Protein AF-A0AAV9ZE17-F1 (afdb_monomer)

Secondary structure (DSSP, 8-state):
-------------------------------------PPP------PPPP-------PPPPHHHHHHHHHHHHHHHHS-HHHHHHHHHHHHHHHHHHHHHHHTT-S-TTS-TTTTTS-SSSHHHHHHHHHHIIIIIS---HHHHHHHHHHHHHHHHHHS---SS-EEEETTTTEEEE-GGG-HHHHHHHHHHHHHHHHHS--SSPPPPPHHHHHHHHHHHTSHHHHHH-----SS-GGG-HHHHHHHHHHHHHHHHTS---TTS-SSEEEPTTS-EEEEEEPPHHHHHHHHHHHHHHTTTTTTTS-PPPPTT------

Foldseek 3Di:
DDDDDDDDDDDDDDDDDDDDDDDDDDDDDDDDDDDDDDDDDDDDDDDDDDDDDDDPDDDDDPVRVVVVVVVCCVPPVDDPVLVVLLVVLVVVLLVVLLVCVVVVVDDVPADSCLLVDQDDCVLVSLQVSLCCVCPVVVDALVSNVSNLVSSQVCCCPPVVADDLAWDQDVVVRGIHHRSSNYPVNVVSSVVSVVVCVVPVPPPDDDQDFVVNVVVVLVVCVDPVNVVVDPPCDPPCVVVPPNVVLVVLQVVVCVVVVHHGDRQWGSAADADPVRDGDTNHGHDPVNVVVVVVVCCVVVVVCPPVPPPDDDPDPPPPDD

Radius of gyration: 32.92 Å; Cα contacts (8 Å, |Δi|>4): 217; chains: 1; bounding box: 70×118×73 Å

Sequence (318 aa):
MGPTRTLRSQTKASSTLATKSAKSGATKSATKASVKKTGPKKTRQSKAAPAESAAAAAQPSSTSLLKHSQQTTDEWYKAARTKNGYANYVKSGKKWLEEWTSEGRLDDEISADAFDVIGEHPPLALRALTAYKCEHLERSFASAEGIRSAFKDYFERVCGCQGDFWKYVSHTQKWEGNPVFQSGFKTYYESLKNRHNRTGTATQALPMLPADLKVIMAYLDSDEVQKYMVQFDKVHQEIDCYTHVKAWKVHMEGLLRRSLTGNDFVFPALASTGQVKFGEPTSRSAFETLLNDVVEKSHALHGRNGLAALPGIDDEYN

Structure (mmCIF, N/CA/C/O backbone):
data_AF-A0AAV9ZE17-F1
#
_entry.id   AF-A0AAV9ZE17-F1
#
loop_
_atom_site.group_PDB
_atom_site.id
_atom_site.type_symbol
_atom_site.label_atom_id
_atom_site.label_alt_id
_atom_site.label_comp_id
_atom_site.label_asym_id
_atom_site.label_entity_id
_atom_site.label_seq_id
_atom_site.pdbx_PDB_ins_code
_atom_site.Cartn_x
_atom_site.Cartn_y
_atom_site.Cartn_z
_atom_site.occupancy
_atom_site.B_iso_or_equiv
_atom_site.auth_seq_id
_atom_site.auth_comp_id
_atom_site.auth_asym_id
_atom_site.auth_atom_id
_atom_site.pdbx_PDB_model_num
ATOM 1 N N . MET A 1 1 ? 14.408 70.402 -8.395 1.00 49.78 1 MET A N 1
ATOM 2 C CA . MET A 1 1 ? 13.923 69.597 -7.252 1.00 49.78 1 MET A CA 1
ATOM 3 C C . MET A 1 1 ? 13.405 68.273 -7.793 1.00 49.78 1 MET A C 1
ATOM 5 O O . MET A 1 1 ? 12.543 68.304 -8.657 1.00 49.78 1 MET A O 1
ATOM 9 N N . GLY A 1 2 ? 13.978 67.150 -7.348 1.00 43.38 2 GLY A N 1
ATOM 10 C CA . GLY A 1 2 ? 13.672 65.785 -7.812 1.00 43.38 2 GLY A CA 1
ATOM 11 C C . GLY A 1 2 ? 14.963 64.958 -7.960 1.00 43.38 2 GLY A C 1
ATOM 12 O O . GLY A 1 2 ? 15.804 65.365 -8.757 1.00 43.38 2 GLY A O 1
ATOM 13 N N . PRO A 1 3 ? 15.195 63.892 -7.164 1.00 56.62 3 PRO A N 1
ATOM 14 C CA . PRO A 1 3 ? 16.548 63.402 -6.898 1.00 56.62 3 PRO A CA 1
ATOM 15 C C . PRO A 1 3 ? 17.036 62.302 -7.852 1.00 56.62 3 PRO A C 1
ATOM 17 O O . PRO A 1 3 ? 16.322 61.358 -8.187 1.00 56.62 3 PRO A O 1
ATOM 20 N N . THR A 1 4 ? 18.317 62.407 -8.202 1.00 47.78 4 THR A N 1
ATOM 21 C CA . THR A 1 4 ? 19.134 61.426 -8.923 1.00 47.78 4 THR A CA 1
ATOM 22 C C . THR A 1 4 ? 19.419 60.213 -8.030 1.00 47.78 4 THR A C 1
ATOM 24 O O . THR A 1 4 ? 19.970 60.350 -6.937 1.00 47.78 4 THR A O 1
ATOM 27 N N . ARG A 1 5 ? 19.045 59.011 -8.482 1.00 47.97 5 ARG A N 1
ATOM 28 C CA . ARG A 1 5 ? 19.243 57.749 -7.754 1.00 47.97 5 ARG A CA 1
ATOM 29 C C . ARG A 1 5 ? 20.565 57.100 -8.178 1.00 47.97 5 ARG A C 1
ATOM 31 O O . ARG A 1 5 ? 20.660 56.510 -9.248 1.00 47.97 5 ARG A O 1
ATOM 38 N N . THR A 1 6 ? 21.577 57.215 -7.325 1.00 49.56 6 THR A N 1
ATOM 39 C CA . THR A 1 6 ? 22.901 56.597 -7.484 1.00 49.56 6 THR A CA 1
ATOM 40 C C . THR A 1 6 ? 22.842 55.097 -7.172 1.00 49.56 6 THR A C 1
ATOM 42 O O . THR A 1 6 ? 22.487 54.700 -6.063 1.00 49.56 6 THR A O 1
ATOM 45 N N . LEU A 1 7 ? 23.214 54.259 -8.142 1.00 41.44 7 LEU A N 1
ATOM 46 C CA . LEU A 1 7 ? 23.446 52.822 -7.969 1.00 41.44 7 LEU A CA 1
ATOM 47 C C . LEU A 1 7 ? 24.811 52.601 -7.302 1.00 41.44 7 LEU A C 1
ATOM 49 O O . LEU A 1 7 ? 25.845 52.956 -7.861 1.00 41.44 7 LEU A O 1
ATOM 53 N N . ARG A 1 8 ? 24.813 52.005 -6.104 1.00 43.59 8 ARG A N 1
ATOM 54 C CA . ARG A 1 8 ? 26.023 51.580 -5.390 1.00 43.59 8 ARG A CA 1
ATOM 55 C C . ARG A 1 8 ? 26.053 50.055 -5.339 1.00 43.59 8 ARG A C 1
ATOM 57 O O . ARG A 1 8 ? 25.327 49.437 -4.567 1.00 43.59 8 ARG A O 1
ATOM 64 N N . SER A 1 9 ? 26.892 49.462 -6.177 1.00 42.88 9 SER A N 1
ATOM 65 C CA . SER A 1 9 ? 27.246 48.045 -6.153 1.00 42.88 9 SER A CA 1
ATOM 66 C C . SER A 1 9 ? 28.243 47.774 -5.025 1.00 42.88 9 SER A C 1
ATOM 68 O O . SER A 1 9 ? 29.370 48.267 -5.066 1.00 42.88 9 SER A O 1
ATOM 70 N N . GLN A 1 10 ? 27.852 46.974 -4.036 1.00 38.66 10 GLN A N 1
ATOM 71 C CA . GLN A 1 10 ? 28.784 46.271 -3.155 1.00 38.66 10 GLN A CA 1
ATOM 72 C C . GLN A 1 10 ? 28.196 44.909 -2.788 1.00 38.66 10 GLN A C 1
ATOM 74 O O . GLN A 1 10 ? 27.274 44.825 -1.982 1.00 38.66 10 GLN A O 1
ATOM 79 N N . THR A 1 11 ? 28.772 43.839 -3.325 1.00 42.41 11 THR A N 1
ATOM 80 C CA . THR A 1 11 ? 28.682 42.505 -2.729 1.00 42.41 11 THR A CA 1
ATOM 81 C C . THR A 1 11 ? 30.095 42.001 -2.489 1.00 42.41 11 THR A C 1
ATOM 83 O O . THR A 1 11 ? 30.862 41.717 -3.404 1.00 42.41 11 THR A O 1
ATOM 86 N N . LYS A 1 12 ? 30.440 41.971 -1.201 1.00 43.31 12 LYS A N 1
ATOM 87 C CA . LYS A 1 12 ? 31.630 41.340 -0.641 1.00 43.31 12 LYS A CA 1
ATOM 88 C C . LYS A 1 12 ? 31.537 39.830 -0.855 1.00 43.31 12 LYS A C 1
ATOM 90 O O . LYS A 1 12 ? 30.569 39.215 -0.420 1.00 43.31 12 LYS A O 1
ATOM 95 N N . ALA A 1 13 ? 32.569 39.246 -1.449 1.00 44.19 13 ALA A N 1
ATOM 96 C CA . ALA A 1 13 ? 32.870 37.831 -1.308 1.00 44.19 13 ALA A CA 1
ATOM 97 C C . ALA A 1 13 ? 33.772 37.658 -0.080 1.00 44.19 13 ALA A C 1
ATOM 99 O O . ALA A 1 13 ? 34.822 38.290 -0.001 1.00 44.19 13 ALA A O 1
ATOM 100 N N . SER A 1 14 ? 33.348 36.832 0.874 1.00 40.75 14 SER A N 1
ATOM 101 C CA . SER A 1 14 ? 34.229 36.250 1.884 1.00 40.75 14 SER A CA 1
ATOM 102 C C . SER A 1 14 ? 33.598 35.009 2.504 1.00 40.75 14 SER A C 1
ATOM 104 O O . SER A 1 14 ? 32.421 35.011 2.850 1.00 40.75 14 SER A O 1
ATOM 106 N N . SER A 1 15 ? 34.476 34.036 2.745 1.00 37.81 15 SER A N 1
ATOM 107 C CA . SER A 1 15 ? 34.413 32.993 3.772 1.00 37.81 15 SER A CA 1
ATOM 108 C C . SER A 1 15 ? 33.832 31.617 3.411 1.00 37.81 15 SER A C 1
ATOM 110 O O . SER A 1 15 ? 32.649 31.346 3.573 1.00 37.81 15 SER A O 1
ATOM 112 N N . THR A 1 16 ? 34.761 30.729 3.035 1.00 39.88 16 THR A N 1
ATOM 113 C CA . THR A 1 16 ? 35.062 29.425 3.672 1.00 39.88 16 THR A CA 1
ATOM 114 C C . THR A 1 16 ? 33.956 28.666 4.409 1.00 39.88 16 THR A C 1
ATOM 116 O O . THR A 1 16 ? 33.490 29.113 5.452 1.00 39.88 16 THR A O 1
ATOM 119 N N . LEU A 1 17 ? 33.745 27.410 3.994 1.00 35.22 17 LEU A N 1
ATOM 120 C CA . LEU A 1 17 ? 33.596 26.260 4.898 1.00 35.22 17 LEU A CA 1
ATOM 121 C C . LEU A 1 17 ? 33.917 24.955 4.150 1.00 35.22 17 LEU A C 1
ATOM 123 O O . LEU A 1 17 ? 33.132 24.453 3.352 1.00 35.22 17 LEU A O 1
ATOM 127 N N . ALA A 1 18 ? 35.111 24.425 4.415 1.00 42.84 18 ALA A N 1
ATOM 128 C CA . ALA A 1 18 ? 35.502 23.066 4.071 1.00 42.84 18 ALA A CA 1
ATOM 129 C C . ALA A 1 18 ? 34.947 22.116 5.141 1.00 42.84 18 ALA A C 1
ATOM 131 O O . ALA A 1 18 ? 35.349 22.183 6.305 1.00 42.84 18 ALA A O 1
ATOM 132 N N . THR A 1 19 ? 34.032 21.228 4.763 1.00 38.78 19 THR A N 1
ATOM 133 C CA . THR A 1 19 ? 33.537 20.154 5.627 1.00 38.78 19 THR A CA 1
ATOM 134 C C . THR A 1 19 ? 34.294 18.860 5.342 1.00 38.78 19 THR A C 1
ATOM 136 O O . THR A 1 19 ? 34.298 18.318 4.239 1.00 38.78 19 THR A O 1
ATOM 139 N N . LYS A 1 20 ? 34.978 18.382 6.386 1.00 38.06 20 LYS A N 1
ATOM 140 C CA . LYS A 1 20 ? 35.655 17.087 6.465 1.00 38.06 20 LYS A CA 1
ATOM 141 C C . LYS A 1 20 ? 34.638 15.959 6.272 1.00 38.06 20 LYS A C 1
ATOM 143 O O . LYS A 1 20 ? 33.702 15.833 7.056 1.00 38.06 20 LYS A O 1
ATOM 148 N N . SER A 1 21 ? 34.860 15.115 5.269 1.00 36.47 21 SER A N 1
ATOM 149 C CA . SER A 1 21 ? 34.134 13.857 5.094 1.00 36.47 21 SER A CA 1
ATOM 150 C C . SER A 1 21 ? 34.746 12.800 6.019 1.00 36.47 21 SER A C 1
ATOM 152 O O . SER A 1 21 ? 35.879 12.359 5.820 1.00 36.47 21 SER A O 1
ATOM 154 N N . ALA A 1 22 ? 34.024 12.454 7.087 1.00 39.44 22 ALA A N 1
ATOM 155 C CA . ALA A 1 22 ? 34.383 11.382 8.003 1.00 39.44 22 ALA A CA 1
ATOM 156 C C . ALA A 1 22 ? 33.859 10.045 7.461 1.00 39.44 22 ALA A C 1
ATOM 158 O O . ALA A 1 22 ? 32.666 9.851 7.244 1.00 39.44 22 ALA A O 1
ATOM 159 N N . LYS A 1 23 ? 34.800 9.130 7.249 1.00 44.28 23 LYS A N 1
ATOM 160 C CA . LYS A 1 23 ? 34.621 7.755 6.791 1.00 44.28 23 LYS A CA 1
ATOM 161 C C . LYS A 1 23 ? 34.196 6.894 7.992 1.00 44.28 23 LYS A C 1
ATOM 163 O O . LYS A 1 23 ? 35.035 6.570 8.826 1.00 44.28 23 LYS A O 1
ATOM 168 N N . SER A 1 24 ? 32.921 6.521 8.095 1.00 40.16 24 SER A N 1
ATOM 169 C CA . SER A 1 24 ? 32.468 5.361 8.883 1.00 40.16 24 SER A CA 1
ATOM 170 C C . SER A 1 24 ? 32.110 4.264 7.871 1.00 40.16 24 SER A C 1
ATOM 172 O O . SER A 1 24 ? 31.524 4.532 6.831 1.00 40.16 24 SER A O 1
ATOM 174 N N . GLY A 1 25 ? 32.580 3.026 7.965 1.00 34.25 25 GLY A N 1
ATOM 175 C CA . GLY A 1 25 ? 32.658 2.177 9.145 1.00 34.25 25 GLY A CA 1
ATOM 176 C C . GLY A 1 25 ? 31.693 1.015 8.906 1.00 34.25 25 GLY A C 1
ATOM 177 O O . GLY A 1 25 ? 30.681 0.904 9.583 1.00 34.25 25 GLY A O 1
ATOM 178 N N . ALA A 1 26 ? 31.955 0.216 7.866 1.00 34.56 26 ALA A N 1
ATOM 179 C CA . ALA A 1 26 ? 31.110 -0.903 7.464 1.00 34.56 26 ALA A CA 1
ATOM 180 C C . ALA A 1 26 ? 31.269 -2.071 8.450 1.00 34.56 26 ALA A C 1
ATOM 182 O O . ALA A 1 26 ? 32.248 -2.817 8.402 1.00 34.56 26 ALA A O 1
ATOM 183 N N . THR A 1 27 ? 30.298 -2.238 9.343 1.00 36.78 27 THR A N 1
ATOM 184 C CA . THR A 1 27 ? 30.142 -3.437 10.168 1.00 36.78 27 THR A CA 1
ATOM 185 C C . THR A 1 27 ? 29.451 -4.533 9.357 1.00 36.78 27 THR A C 1
ATOM 187 O O . THR A 1 27 ? 28.292 -4.431 8.958 1.00 36.78 27 THR A O 1
ATOM 190 N N . LYS A 1 28 ? 30.201 -5.606 9.089 1.00 41.53 28 LYS A N 1
ATOM 191 C CA . LYS A 1 28 ? 29.706 -6.858 8.509 1.00 41.53 28 LYS A CA 1
ATOM 192 C C . LYS A 1 28 ? 28.841 -7.585 9.543 1.00 41.53 28 LYS A C 1
ATOM 194 O O . LYS A 1 28 ? 29.365 -8.126 10.512 1.00 41.53 28 LYS A O 1
ATOM 199 N N . SER A 1 29 ? 27.535 -7.641 9.307 1.00 38.94 29 SER A N 1
ATOM 200 C CA . SER A 1 29 ? 26.599 -8.450 10.094 1.00 38.94 29 SER A CA 1
ATOM 201 C C . SER A 1 29 ? 26.385 -9.797 9.411 1.00 38.94 29 SER A C 1
ATOM 203 O O . SER A 1 29 ? 25.693 -9.902 8.400 1.00 38.94 29 SER A O 1
ATOM 205 N N . ALA A 1 30 ? 27.015 -10.828 9.970 1.00 40.16 30 ALA A N 1
ATOM 206 C CA . ALA A 1 30 ? 26.890 -12.218 9.561 1.00 40.16 30 ALA A CA 1
ATOM 207 C C . ALA A 1 30 ? 25.442 -12.719 9.699 1.00 40.16 30 ALA A C 1
ATOM 209 O O . ALA A 1 30 ? 24.887 -12.776 10.797 1.00 40.16 30 ALA A O 1
ATOM 210 N N . THR A 1 31 ? 24.836 -13.130 8.588 1.00 34.94 31 THR A N 1
ATOM 211 C CA . THR A 1 31 ? 23.540 -13.813 8.577 1.00 34.94 31 THR A CA 1
ATOM 212 C C . THR A 1 31 ? 23.780 -15.311 8.764 1.00 34.94 31 THR A C 1
ATOM 214 O O . THR A 1 31 ? 24.192 -16.016 7.846 1.00 34.94 31 THR A O 1
ATOM 217 N N . LYS A 1 32 ? 23.552 -15.812 9.985 1.00 38.69 32 LYS A N 1
ATOM 218 C CA . LYS A 1 32 ? 23.498 -17.253 10.265 1.00 38.69 32 LYS A CA 1
ATOM 219 C C . LYS A 1 32 ? 22.275 -17.851 9.566 1.00 38.69 32 LYS A C 1
ATOM 221 O O . LYS A 1 32 ? 21.139 -17.531 9.912 1.00 38.69 32 LYS A O 1
ATOM 226 N N . ALA A 1 33 ? 22.521 -18.741 8.609 1.00 37.06 33 ALA A N 1
ATOM 227 C CA . ALA A 1 33 ? 21.509 -19.590 8.001 1.00 37.06 33 ALA A CA 1
ATOM 228 C C . ALA A 1 33 ? 20.916 -20.532 9.064 1.00 37.06 33 ALA A C 1
ATOM 230 O O . ALA A 1 33 ? 21.614 -21.363 9.646 1.00 37.06 33 ALA A O 1
ATOM 231 N N . SER A 1 34 ? 19.621 -20.376 9.342 1.00 40.00 34 SER A N 1
ATOM 232 C CA . SER A 1 34 ? 18.867 -21.258 10.231 1.00 40.00 34 SER A CA 1
ATOM 233 C C . SER A 1 34 ? 18.376 -22.467 9.435 1.00 40.00 34 SER A C 1
ATOM 235 O O . SER A 1 34 ? 17.493 -22.359 8.582 1.00 40.00 34 SER A O 1
ATOM 237 N N . VAL A 1 35 ? 18.988 -23.621 9.701 1.00 41.50 35 VAL A N 1
ATOM 238 C CA . VAL A 1 35 ? 18.597 -24.930 9.171 1.00 41.50 35 VAL A CA 1
ATOM 239 C C . VAL A 1 35 ? 17.216 -25.296 9.722 1.00 41.50 35 VAL A C 1
ATOM 241 O O . VAL A 1 35 ? 17.043 -25.551 10.915 1.00 41.50 35 VAL A O 1
ATOM 244 N N . LYS A 1 36 ? 16.218 -25.326 8.836 1.00 42.31 36 LYS A N 1
ATOM 245 C CA . LYS A 1 36 ? 14.853 -25.778 9.128 1.00 42.31 36 LYS A CA 1
ATOM 246 C C . LYS A 1 36 ? 14.865 -27.301 9.316 1.00 42.31 36 LYS A C 1
ATOM 248 O O . LYS A 1 36 ? 14.889 -28.047 8.342 1.00 42.31 36 LYS A O 1
ATOM 253 N N . LYS A 1 37 ? 14.851 -27.767 10.570 1.00 42.00 37 LYS A N 1
ATOM 254 C CA . LYS A 1 37 ? 14.594 -29.177 10.906 1.00 42.00 37 LYS A CA 1
ATOM 255 C C . LYS A 1 37 ? 13.170 -29.546 10.484 1.00 42.00 37 LYS A C 1
ATOM 257 O O . LYS A 1 37 ? 12.197 -29.006 11.008 1.00 42.00 37 LYS A O 1
ATOM 262 N N . THR A 1 38 ? 13.061 -30.461 9.532 1.00 43.16 38 THR A N 1
ATOM 263 C CA . THR A 1 38 ? 11.828 -31.148 9.154 1.00 43.16 38 THR A CA 1
ATOM 264 C C . THR A 1 38 ? 11.416 -32.089 10.290 1.00 43.16 38 THR A C 1
ATOM 266 O O . THR A 1 38 ? 12.158 -32.986 10.680 1.00 43.16 38 THR A O 1
ATOM 269 N N . GLY A 1 39 ? 10.250 -31.832 10.885 1.00 51.44 39 GLY A N 1
ATOM 270 C CA . GLY A 1 39 ? 9.662 -32.690 11.914 1.00 51.44 39 GLY A CA 1
ATOM 271 C C . GLY A 1 39 ? 9.100 -33.999 11.334 1.00 51.44 39 GLY A C 1
ATOM 272 O O . GLY A 1 39 ? 8.816 -34.068 10.135 1.00 51.44 39 GLY A O 1
ATOM 273 N N . PRO A 1 40 ? 8.927 -35.041 12.166 1.00 46.06 40 PRO A N 1
ATOM 274 C CA . PRO A 1 40 ? 8.558 -36.377 11.715 1.00 46.06 40 PRO A CA 1
ATOM 275 C C . PRO A 1 40 ? 7.099 -36.456 11.241 1.00 46.06 40 PRO A C 1
ATOM 277 O O . PRO A 1 40 ? 6.179 -35.919 11.863 1.00 46.06 40 PRO A O 1
ATOM 280 N N . LYS A 1 41 ? 6.904 -37.177 10.130 1.00 45.84 41 LYS A N 1
ATOM 281 C CA . LYS A 1 41 ? 5.615 -37.588 9.553 1.00 45.84 41 LYS A CA 1
ATOM 282 C C . LYS A 1 41 ? 4.782 -38.323 10.616 1.00 45.84 41 LYS A C 1
ATOM 284 O O . LYS A 1 41 ? 5.139 -39.424 11.023 1.00 45.84 41 LYS A O 1
ATOM 289 N N . LYS A 1 42 ? 3.660 -37.733 11.046 1.00 46.19 42 LYS A N 1
ATOM 290 C CA . LYS A 1 42 ? 2.650 -38.430 11.857 1.00 46.19 42 LYS A CA 1
ATOM 291 C C . LYS A 1 42 ? 1.913 -39.449 10.988 1.00 46.19 42 LYS A C 1
ATOM 293 O O . LYS A 1 42 ? 1.200 -39.085 10.055 1.00 46.19 42 LYS A O 1
ATOM 298 N N . THR A 1 43 ? 2.097 -40.718 11.323 1.00 48.88 43 THR A N 1
ATOM 299 C CA . THR A 1 43 ? 1.374 -41.870 10.786 1.00 48.88 43 THR A CA 1
ATOM 300 C C . THR A 1 43 ? -0.118 -41.733 11.088 1.00 48.88 43 THR A C 1
ATOM 302 O O . THR A 1 43 ? -0.529 -41.580 12.238 1.00 48.88 43 THR A O 1
ATOM 305 N N . ARG A 1 44 ? -0.931 -41.754 10.032 1.00 44.94 44 ARG A N 1
ATOM 306 C CA . ARG A 1 44 ? -2.390 -41.645 10.071 1.00 44.94 44 ARG A CA 1
ATOM 307 C C . ARG A 1 44 ? -2.965 -42.993 10.520 1.00 44.94 44 ARG A C 1
ATOM 309 O O . ARG A 1 44 ? -3.088 -43.905 9.713 1.00 44.94 44 ARG A O 1
ATOM 316 N N . GLN A 1 45 ? -3.263 -43.133 11.811 1.00 45.06 45 GLN A N 1
ATOM 317 C CA . GLN A 1 45 ? -4.001 -44.284 12.335 1.00 45.06 45 GLN A CA 1
ATOM 318 C C . GLN A 1 45 ? -5.481 -44.153 11.949 1.00 45.06 45 GLN A C 1
ATOM 320 O O . GLN A 1 45 ? -6.158 -43.206 12.351 1.00 45.06 45 GLN A O 1
ATOM 325 N N . SER A 1 46 ? -5.973 -45.093 11.145 1.00 48.25 46 SER A N 1
ATOM 326 C CA . SER A 1 46 ? -7.390 -45.273 10.827 1.00 48.25 46 SER A CA 1
ATOM 327 C C . SER A 1 46 ? -8.113 -45.851 12.043 1.00 48.25 46 SER A C 1
ATOM 329 O O . SER A 1 46 ? -8.052 -47.051 12.305 1.00 48.25 46 SER A O 1
ATOM 331 N N . LYS A 1 47 ? -8.773 -44.981 12.811 1.00 60.56 47 LYS A N 1
ATOM 332 C CA . LYS A 1 47 ? -9.648 -45.370 13.920 1.00 60.56 47 LYS A CA 1
ATOM 333 C C . LYS A 1 47 ? -11.004 -45.795 13.350 1.00 60.56 47 LYS A C 1
ATOM 335 O O . LYS A 1 47 ? -11.662 -44.998 12.685 1.00 60.56 47 LYS A O 1
ATOM 340 N N . ALA A 1 48 ? -11.372 -47.054 13.578 1.00 54.00 48 ALA A N 1
ATOM 341 C CA . ALA A 1 48 ? -12.653 -47.630 13.182 1.00 54.00 48 ALA A CA 1
ATOM 342 C C . ALA A 1 48 ? -13.824 -46.871 13.832 1.00 54.00 48 ALA A C 1
ATOM 344 O O . ALA A 1 48 ? -13.764 -46.519 15.013 1.00 54.00 48 ALA A O 1
ATOM 345 N N . ALA A 1 49 ? -14.859 -46.604 13.034 1.00 50.78 49 ALA A N 1
ATOM 346 C CA . ALA A 1 49 ? -16.070 -45.910 13.452 1.00 50.78 49 ALA A CA 1
ATOM 347 C C . ALA A 1 49 ? -16.905 -46.795 14.401 1.00 50.78 49 ALA A C 1
ATOM 349 O O . ALA A 1 49 ? -17.143 -47.960 14.071 1.00 50.78 49 ALA A O 1
ATOM 350 N N . PRO A 1 50 ? -17.370 -46.280 15.553 1.00 57.41 50 PRO A N 1
ATOM 351 C CA . PRO A 1 50 ? -18.401 -46.945 16.337 1.00 57.41 50 PRO A CA 1
ATOM 352 C C . PRO A 1 50 ? -19.754 -46.802 15.630 1.00 57.41 50 PRO A C 1
ATOM 354 O O . PRO A 1 50 ? -20.096 -45.723 15.150 1.00 57.41 50 PRO A O 1
ATOM 357 N N . ALA A 1 51 ? -20.518 -47.892 15.577 1.00 56.81 51 ALA A N 1
ATOM 358 C CA . ALA A 1 51 ? -21.894 -47.900 15.099 1.00 56.81 51 ALA A CA 1
ATOM 359 C C . ALA A 1 51 ? -22.777 -47.073 16.049 1.00 56.81 51 ALA A C 1
ATOM 361 O O . ALA A 1 51 ? -22.961 -47.432 17.212 1.00 56.81 51 ALA A O 1
ATOM 362 N N . GLU A 1 52 ? -23.281 -45.947 15.551 1.00 52.50 52 GLU A N 1
ATOM 363 C CA . GLU A 1 52 ? -24.078 -44.982 16.304 1.00 52.50 52 GLU A CA 1
ATOM 364 C C . GLU A 1 52 ? -25.568 -45.305 16.127 1.00 52.50 52 GLU A C 1
ATOM 366 O O . GLU A 1 52 ? -26.091 -45.355 15.012 1.00 52.50 52 GLU A O 1
ATOM 371 N N . SER A 1 53 ? -26.246 -45.598 17.239 1.00 58.97 53 SER A N 1
ATOM 372 C CA . SER A 1 53 ? -27.680 -45.878 17.263 1.00 58.97 53 SER A CA 1
ATOM 373 C C . SER A 1 53 ? -28.474 -44.620 16.913 1.00 58.97 53 SER A C 1
ATOM 375 O O . SER A 1 53 ? -28.230 -43.560 17.491 1.00 58.97 53 SER A O 1
ATOM 377 N N . ALA A 1 54 ? -29.457 -44.762 16.024 1.00 55.09 54 ALA A N 1
ATOM 378 C CA . ALA A 1 54 ? -30.363 -43.718 15.559 1.00 55.09 54 ALA A CA 1
ATOM 379 C C . ALA A 1 54 ? -31.260 -43.158 16.685 1.00 55.09 54 ALA A C 1
ATOM 381 O O . ALA A 1 54 ? -32.430 -43.513 16.809 1.00 55.09 54 ALA A O 1
ATOM 382 N N . ALA A 1 55 ? -30.713 -42.269 17.512 1.00 57.69 55 ALA A N 1
ATOM 383 C CA . ALA A 1 55 ? -31.494 -41.361 18.341 1.00 57.69 55 ALA A CA 1
ATOM 384 C C . ALA A 1 55 ? -31.852 -40.132 17.493 1.00 57.69 55 ALA A C 1
ATOM 386 O O . ALA A 1 55 ? -30.978 -39.538 16.863 1.00 57.69 55 ALA A O 1
ATOM 387 N N . ALA A 1 56 ? -33.138 -39.776 17.443 1.00 63.38 56 ALA A N 1
ATOM 388 C CA . ALA A 1 56 ? -33.655 -38.637 16.689 1.00 63.38 56 ALA A CA 1
ATOM 389 C C . ALA A 1 56 ? -32.854 -37.361 17.009 1.00 63.38 56 ALA A C 1
ATOM 391 O O . ALA A 1 56 ? -32.960 -36.807 18.104 1.00 63.38 56 ALA A O 1
ATOM 392 N N . ALA A 1 57 ? -32.020 -36.926 16.061 1.00 67.06 57 ALA A N 1
ATOM 393 C CA . ALA A 1 57 ? -31.154 -35.769 16.220 1.00 67.06 57 ALA A CA 1
ATOM 394 C C . ALA A 1 57 ? -32.016 -34.515 16.412 1.00 67.06 57 ALA A C 1
ATOM 396 O O . ALA A 1 57 ? -32.707 -34.071 15.493 1.00 67.06 57 ALA A O 1
ATOM 397 N N . ALA A 1 58 ? -31.998 -33.968 17.628 1.00 79.56 58 ALA A N 1
ATOM 398 C CA . ALA A 1 58 ? -32.648 -32.706 17.937 1.00 79.56 58 ALA A CA 1
ATOM 399 C C . ALA A 1 58 ? -32.148 -31.626 16.967 1.00 79.56 58 ALA A C 1
ATOM 401 O O . ALA A 1 58 ? -30.942 -31.493 16.744 1.00 79.56 58 ALA A O 1
ATOM 402 N N . GLN A 1 59 ? -33.074 -30.871 16.371 1.00 86.19 59 GLN A N 1
ATOM 403 C CA . GLN A 1 59 ? -32.698 -29.817 15.435 1.00 86.19 59 GLN A CA 1
ATOM 404 C C . GLN A 1 59 ? -31.821 -28.764 16.133 1.00 86.19 59 GLN A C 1
ATOM 406 O O . GLN A 1 59 ? -32.104 -28.391 17.276 1.00 86.19 59 GLN A O 1
ATOM 411 N N . PRO A 1 60 ? -30.750 -28.282 15.476 1.00 87.94 60 PRO A N 1
ATOM 412 C CA . PRO A 1 60 ? -29.856 -27.300 16.068 1.00 87.94 60 PRO A CA 1
ATOM 413 C C . PRO A 1 60 ? -30.598 -25.985 16.331 1.00 87.94 60 PRO A C 1
ATOM 415 O O . PRO A 1 60 ? -31.360 -25.501 15.495 1.00 87.94 60 PRO A O 1
ATOM 418 N N . SER A 1 61 ? -30.353 -25.380 17.494 1.00 94.19 61 SER A N 1
ATOM 419 C CA . SER A 1 61 ? -30.911 -24.068 17.826 1.00 94.19 61 SER A CA 1
ATOM 420 C C . SER A 1 61 ? -30.348 -22.968 16.914 1.00 94.19 61 SER A C 1
ATOM 422 O O . SER A 1 61 ? -29.208 -23.043 16.448 1.00 94.19 61 SER A O 1
ATOM 424 N N . SER A 1 62 ? -31.110 -21.888 16.713 1.00 92.06 62 SER A N 1
ATOM 425 C CA . SER A 1 62 ? -30.673 -20.721 15.925 1.00 92.06 62 SER A CA 1
ATOM 426 C C . SER A 1 62 ? -29.367 -20.105 16.445 1.00 92.06 62 SER A C 1
ATOM 428 O O . SER A 1 62 ? -28.502 -19.716 15.665 1.00 92.06 62 SER A O 1
ATOM 430 N N . THR A 1 63 ? -29.173 -20.078 17.766 1.00 90.62 63 THR A N 1
ATOM 431 C CA . THR A 1 63 ? -27.937 -19.601 18.401 1.00 90.62 63 THR A CA 1
ATOM 432 C C . THR A 1 63 ? -26.736 -20.491 18.088 1.00 90.62 63 THR A C 1
ATOM 434 O O . THR A 1 63 ? -25.632 -19.976 17.912 1.00 90.62 63 THR A O 1
ATOM 437 N N . SER A 1 64 ? -26.940 -21.808 17.983 1.00 90.56 64 SER A N 1
ATOM 438 C CA . SER A 1 64 ? -25.900 -22.754 17.571 1.00 90.56 64 SER A CA 1
ATOM 439 C C . SER A 1 64 ? -25.506 -22.536 16.109 1.00 90.56 64 SER A C 1
ATOM 441 O O . SER A 1 64 ? -24.321 -22.423 15.801 1.00 90.56 64 SER A O 1
ATOM 443 N N . LEU A 1 65 ? -26.492 -22.367 15.220 1.00 91.44 65 LEU A N 1
ATOM 444 C CA . LEU A 1 65 ? -26.252 -22.104 13.797 1.00 91.44 65 LEU A CA 1
ATOM 445 C C . LEU A 1 65 ? -25.508 -20.782 13.564 1.00 91.44 65 LEU A C 1
ATOM 447 O O . LEU A 1 65 ? -24.562 -20.746 12.780 1.00 91.44 65 LEU A O 1
ATOM 451 N N . LEU A 1 66 ? -25.873 -19.712 14.278 1.00 89.31 66 LEU A N 1
ATOM 452 C CA . LEU A 1 66 ? -25.176 -18.424 14.183 1.00 89.31 66 LEU A CA 1
ATOM 453 C C . LEU A 1 66 ? -23.732 -18.512 14.688 1.00 89.31 66 LEU A C 1
ATOM 455 O O . LEU A 1 66 ? -22.827 -18.002 14.029 1.00 89.31 66 LEU A O 1
ATOM 459 N N . LYS A 1 67 ? -23.493 -19.203 15.811 1.00 87.69 67 LYS A N 1
ATOM 460 C CA . LYS A 1 67 ? -22.131 -19.448 16.310 1.00 87.69 67 LYS A CA 1
ATOM 461 C C . LYS A 1 67 ? -21.310 -20.268 15.323 1.00 87.69 67 LYS A C 1
ATOM 463 O O . LYS A 1 67 ? -20.161 -19.921 15.065 1.00 87.69 67 LYS A O 1
ATOM 468 N N . HIS A 1 68 ? -21.898 -21.314 14.744 1.00 89.00 68 HIS A N 1
ATOM 469 C CA . HIS A 1 68 ? -21.212 -22.127 13.750 1.00 89.00 68 HIS A CA 1
ATOM 470 C C . HIS A 1 68 ? -20.876 -21.301 12.504 1.00 89.00 68 HIS A C 1
ATOM 472 O O . HIS A 1 68 ? -19.729 -21.307 12.072 1.00 89.00 68 HIS A O 1
ATOM 478 N N . SER A 1 69 ? -21.824 -20.508 11.995 1.00 89.69 69 SER A N 1
ATOM 479 C CA . SER A 1 69 ? -21.599 -19.600 10.867 1.00 89.69 69 SER A CA 1
ATOM 480 C C . SER A 1 69 ? -20.493 -18.584 11.151 1.00 89.69 69 SER A C 1
ATOM 482 O O . SER A 1 69 ? -19.678 -18.318 10.269 1.00 89.69 69 SER A O 1
ATOM 484 N N . GLN A 1 70 ? -20.433 -18.018 12.359 1.00 84.19 70 GLN A N 1
ATOM 485 C CA . GLN A 1 70 ? -19.358 -17.106 12.765 1.00 84.19 70 GLN A CA 1
ATOM 486 C C . GLN A 1 70 ? -18.004 -17.818 12.801 1.00 84.19 70 GLN A C 1
ATOM 488 O O . GLN A 1 70 ? -17.040 -17.307 12.238 1.00 84.19 70 GLN A O 1
ATOM 493 N N . GLN A 1 71 ? -17.938 -19.022 13.379 1.00 84.50 71 GLN A N 1
ATOM 494 C CA . GLN A 1 71 ? -16.715 -19.830 13.414 1.00 84.50 71 GLN A CA 1
ATOM 495 C C . GLN A 1 71 ? -16.229 -20.190 12.012 1.00 84.50 71 GLN A C 1
ATOM 497 O O . GLN A 1 71 ? -15.055 -20.005 11.707 1.00 84.50 71 GLN A O 1
ATOM 502 N N . THR A 1 72 ? -17.124 -20.638 11.132 1.00 85.94 72 THR A N 1
ATOM 503 C CA . THR A 1 72 ? -16.777 -20.972 9.748 1.00 85.94 72 THR A CA 1
ATOM 504 C C . THR A 1 72 ? -16.363 -19.722 8.983 1.00 85.94 72 THR A C 1
ATOM 506 O O . THR A 1 72 ? -15.357 -19.733 8.284 1.00 85.94 72 THR A O 1
ATOM 509 N N . THR A 1 73 ? -17.061 -18.601 9.163 1.00 80.62 73 THR A N 1
ATOM 510 C CA . THR A 1 73 ? -16.629 -17.333 8.561 1.00 80.62 73 THR A CA 1
ATOM 511 C C . THR A 1 73 ? -15.229 -16.983 9.048 1.00 80.62 73 THR A C 1
ATOM 513 O O . THR A 1 73 ? -14.355 -16.691 8.244 1.00 80.62 73 THR A O 1
ATOM 516 N N . ASP A 1 74 ? -14.947 -17.106 10.340 1.00 79.25 74 ASP A N 1
ATOM 517 C CA . ASP A 1 74 ? -13.618 -16.831 10.861 1.00 79.25 74 ASP A CA 1
ATOM 518 C C . ASP A 1 74 ? -12.552 -17.779 10.318 1.00 79.25 74 ASP A C 1
ATOM 520 O O . ASP A 1 74 ? -11.470 -17.321 9.949 1.00 79.25 74 ASP A O 1
ATOM 524 N N . GLU A 1 75 ? -12.805 -19.081 10.283 1.00 81.25 75 GLU A N 1
ATOM 525 C CA . GLU A 1 75 ? -11.861 -20.087 9.789 1.00 81.25 75 GLU A CA 1
ATOM 526 C C . GLU A 1 75 ? -11.541 -19.909 8.304 1.00 81.25 75 GLU A C 1
ATOM 528 O O . GLU A 1 75 ? -10.377 -20.015 7.915 1.00 81.25 75 GLU A O 1
ATOM 533 N N . TRP A 1 76 ? -12.547 -19.584 7.492 1.00 80.00 76 TRP A N 1
ATOM 534 C CA . TRP A 1 76 ? -12.417 -19.540 6.038 1.00 80.00 76 TRP A CA 1
ATOM 535 C C . TRP A 1 76 ? -12.036 -18.157 5.507 1.00 80.00 76 TRP A C 1
ATOM 537 O O . TRP A 1 76 ? -11.334 -18.057 4.503 1.00 80.00 76 TRP A O 1
ATOM 547 N N . TYR A 1 77 ? -12.446 -17.079 6.180 1.00 79.44 77 TYR A N 1
ATOM 548 C CA . TYR A 1 77 ? -12.279 -15.718 5.664 1.00 79.44 77 TYR A CA 1
ATOM 549 C C . TYR A 1 77 ? -10.831 -15.218 5.737 1.00 79.44 77 TYR A C 1
ATOM 551 O O . TYR A 1 77 ? -10.421 -14.395 4.919 1.00 79.44 77 TYR A O 1
ATOM 559 N N . LYS A 1 78 ? -10.022 -15.696 6.699 1.00 81.50 78 LYS A N 1
ATOM 560 C CA . LYS A 1 78 ? -8.618 -15.267 6.841 1.00 81.50 78 LYS A CA 1
ATOM 561 C C . LYS A 1 78 ? -7.696 -16.403 7.259 1.00 81.50 78 LYS A C 1
ATOM 563 O O . LYS A 1 78 ? -7.885 -17.026 8.303 1.00 81.50 78 LYS A O 1
ATOM 568 N N . ALA A 1 79 ? -6.600 -16.561 6.515 1.00 88.94 79 ALA A N 1
ATOM 569 C CA . ALA A 1 79 ? -5.504 -17.443 6.896 1.00 88.94 79 ALA A CA 1
ATOM 570 C C . ALA A 1 79 ? -4.999 -17.116 8.315 1.00 88.94 79 ALA A C 1
ATOM 572 O O . ALA A 1 79 ? -4.833 -15.946 8.673 1.00 88.94 79 ALA A O 1
ATOM 573 N N . ALA A 1 80 ? -4.680 -18.145 9.108 1.00 89.31 80 ALA A N 1
ATOM 574 C CA . ALA A 1 80 ? -4.199 -17.988 10.488 1.00 89.31 80 ALA A CA 1
ATOM 575 C C . ALA A 1 80 ? -2.998 -17.028 10.601 1.00 89.31 80 ALA A C 1
ATOM 577 O O . ALA A 1 80 ? -2.891 -16.246 11.545 1.00 89.31 80 ALA A O 1
ATOM 578 N N . ARG A 1 81 ? -2.121 -17.023 9.588 1.00 91.50 81 ARG A N 1
ATOM 579 C CA . ARG A 1 81 ? -0.990 -16.091 9.499 1.00 91.50 81 ARG A CA 1
ATOM 580 C C . ARG A 1 81 ? -1.437 -14.627 9.446 1.00 91.50 81 ARG A C 1
ATOM 582 O O . ARG A 1 81 ? -0.825 -13.795 10.108 1.00 91.50 81 ARG A O 1
ATOM 589 N N . THR A 1 82 ? -2.491 -14.317 8.694 1.00 93.38 82 THR A N 1
ATOM 590 C CA . THR A 1 82 ? -3.041 -12.959 8.578 1.00 93.38 82 THR A CA 1
ATOM 591 C C . THR A 1 82 ? -3.660 -12.513 9.896 1.00 93.38 82 THR A C 1
ATOM 593 O O . THR A 1 82 ? -3.377 -11.405 10.341 1.00 93.38 82 THR A O 1
ATOM 596 N N . LYS A 1 83 ? -4.415 -13.395 10.570 1.00 91.75 83 LYS A N 1
ATOM 597 C CA . LYS A 1 83 ? -4.982 -13.112 11.901 1.00 91.75 83 LYS A CA 1
ATOM 598 C C . LYS A 1 83 ? -3.893 -12.754 12.913 1.00 91.75 83 LYS A C 1
ATOM 600 O O . LYS A 1 83 ? -3.973 -11.719 13.568 1.00 91.75 83 LYS A O 1
ATOM 605 N N . ASN A 1 84 ? -2.830 -13.558 12.972 1.00 94.69 84 ASN A N 1
ATOM 606 C CA . ASN A 1 84 ? -1.687 -13.291 13.849 1.00 94.69 84 ASN A CA 1
ATOM 607 C C . ASN A 1 84 ? -0.968 -11.986 13.475 1.00 94.69 84 ASN A C 1
ATOM 609 O O . ASN A 1 84 ? -0.560 -11.229 14.352 1.00 94.69 84 ASN A O 1
ATOM 613 N N . GLY A 1 85 ? -0.834 -11.699 12.176 1.00 95.94 85 GLY A N 1
ATOM 614 C CA . GLY A 1 85 ? -0.282 -10.435 11.691 1.00 95.94 85 GLY A CA 1
ATOM 615 C C . GLY A 1 85 ? -1.091 -9.228 12.168 1.00 95.94 85 GLY A C 1
ATOM 616 O O . GLY A 1 85 ? -0.516 -8.282 12.699 1.00 95.94 85 GLY A O 1
ATOM 617 N N . TYR A 1 86 ? -2.418 -9.279 12.040 1.00 97.00 86 TYR A N 1
ATOM 618 C CA . TYR A 1 86 ? -3.305 -8.188 12.452 1.00 97.00 86 TYR A CA 1
ATOM 619 C C . TYR A 1 86 ? -3.289 -7.991 13.968 1.00 97.00 86 TYR A C 1
ATOM 621 O O . TYR A 1 86 ? -3.112 -6.866 14.432 1.00 97.00 86 TYR A O 1
ATOM 629 N N . ALA A 1 87 ? -3.358 -9.080 14.739 1.00 96.25 87 ALA A N 1
ATOM 630 C CA . ALA A 1 87 ? -3.243 -9.022 16.194 1.00 96.25 87 ALA A CA 1
ATOM 631 C C . ALA A 1 87 ? -1.927 -8.360 16.641 1.00 96.25 87 ALA A C 1
ATOM 633 O O . ALA A 1 87 ? -1.924 -7.543 17.562 1.00 96.25 87 ALA A O 1
ATOM 634 N N . ASN A 1 88 ? -0.816 -8.646 15.953 1.00 97.88 88 ASN A N 1
ATOM 635 C CA . ASN A 1 88 ? 0.467 -8.004 16.232 1.00 97.88 88 ASN A CA 1
ATOM 636 C C . ASN A 1 88 ? 0.451 -6.501 15.921 1.00 97.88 88 ASN A C 1
ATOM 638 O O . ASN A 1 88 ? 0.944 -5.727 16.738 1.00 97.88 88 ASN A O 1
ATOM 642 N N . TYR A 1 89 ? -0.136 -6.070 14.797 1.00 98.00 89 TYR A N 1
ATOM 643 C CA . TYR A 1 89 ? -0.272 -4.640 14.481 1.00 98.00 89 TYR A CA 1
ATOM 644 C C . TYR A 1 89 ? -1.077 -3.890 15.545 1.00 98.00 89 TYR A C 1
ATOM 646 O O . TYR A 1 89 ? -0.628 -2.844 16.011 1.00 98.00 89 TYR A O 1
ATOM 654 N N . VAL A 1 90 ? -2.217 -4.443 15.967 1.00 98.19 90 VAL A N 1
ATOM 655 C CA . VAL A 1 90 ? -3.066 -3.841 17.006 1.00 98.19 90 VAL A CA 1
ATOM 656 C C . VAL A 1 90 ? -2.322 -3.779 18.336 1.00 98.19 90 VAL A C 1
ATOM 658 O O . VAL A 1 90 ? -2.236 -2.715 18.943 1.00 98.19 90 VAL A O 1
ATOM 661 N N . LYS A 1 91 ? -1.713 -4.891 18.769 1.00 98.12 91 LYS A N 1
ATOM 662 C CA . LYS A 1 91 ? -0.943 -4.955 20.020 1.00 98.12 91 LYS A CA 1
ATOM 663 C C . LYS A 1 91 ? 0.207 -3.948 20.030 1.00 98.12 91 LYS A C 1
ATOM 665 O O . LYS A 1 91 ? 0.399 -3.242 21.015 1.00 98.12 91 LYS A O 1
ATOM 670 N N . SER A 1 92 ? 0.973 -3.874 18.942 1.00 98.00 92 SER A N 1
ATOM 671 C CA . SER A 1 92 ? 2.063 -2.905 18.810 1.00 98.00 92 SER A CA 1
ATOM 672 C C . SER A 1 92 ? 1.564 -1.461 18.748 1.00 98.00 92 SER A C 1
ATOM 674 O O . SER A 1 92 ? 2.245 -0.586 19.268 1.00 98.00 92 SER A O 1
ATOM 676 N N . GLY A 1 93 ? 0.408 -1.208 18.129 1.00 98.12 93 GLY A N 1
ATOM 677 C CA . GLY A 1 93 ? -0.203 0.120 18.073 1.00 98.12 93 GLY A CA 1
ATOM 678 C C . GLY A 1 93 ? -0.679 0.605 19.441 1.00 98.12 93 GLY A C 1
ATOM 679 O O . GLY A 1 93 ? -0.347 1.719 19.826 1.00 98.12 93 GLY A O 1
ATOM 680 N N . LYS A 1 94 ? -1.376 -0.247 20.203 1.00 98.31 94 LYS A N 1
ATOM 681 C CA . LYS A 1 94 ? -1.815 0.062 21.574 1.00 98.31 94 LYS A CA 1
ATOM 682 C C . LYS A 1 94 ? -0.645 0.331 22.513 1.00 98.31 94 LYS A C 1
ATOM 684 O O . LYS A 1 94 ? -0.627 1.350 23.184 1.00 98.31 94 LYS A O 1
ATOM 689 N N . LYS A 1 95 ? 0.367 -0.543 22.490 1.00 98.25 95 LYS A N 1
ATOM 690 C CA . LYS A 1 95 ? 1.583 -0.355 23.289 1.00 98.25 95 LYS A CA 1
ATOM 691 C C . LYS A 1 95 ? 2.280 0.971 22.959 1.00 98.25 95 LYS A C 1
ATOM 693 O O . LYS A 1 95 ? 2.704 1.679 23.858 1.00 98.25 95 LYS A O 1
ATOM 698 N N . TRP A 1 96 ? 2.385 1.305 21.670 1.00 98.19 96 TRP A N 1
ATOM 699 C CA . TRP A 1 96 ? 2.954 2.583 21.238 1.00 98.19 96 TRP A CA 1
ATOM 700 C C . TRP A 1 96 ? 2.150 3.777 21.770 1.00 98.19 96 TRP A C 1
ATOM 702 O O . TRP A 1 96 ? 2.749 4.740 22.234 1.00 98.19 96 TRP A O 1
ATOM 712 N N . LEU A 1 97 ? 0.817 3.700 21.724 1.00 98.06 97 LEU A N 1
ATOM 713 C CA . LEU A 1 97 ? -0.069 4.764 22.193 1.00 98.06 97 LEU A CA 1
ATOM 714 C C . LEU A 1 97 ? 0.070 4.987 23.706 1.00 98.06 97 LEU A C 1
ATOM 716 O O . LEU A 1 97 ? 0.204 6.125 24.144 1.00 98.06 97 LEU A O 1
ATOM 720 N N . GLU A 1 98 ? 0.103 3.905 24.484 1.00 97.94 98 GLU A N 1
ATOM 721 C CA . GLU A 1 98 ? 0.325 3.933 25.933 1.00 97.94 98 GLU A CA 1
ATOM 722 C C . GLU A 1 98 ? 1.672 4.582 26.288 1.00 97.94 98 GLU A C 1
ATOM 724 O O . GLU A 1 98 ? 1.711 5.538 27.063 1.00 97.94 98 GLU A O 1
ATOM 729 N N . GLU A 1 99 ? 2.764 4.127 25.660 1.00 97.88 99 GLU A N 1
ATOM 730 C CA . GLU A 1 99 ? 4.105 4.691 25.860 1.00 97.88 99 GLU A CA 1
ATOM 731 C C . GLU A 1 99 ? 4.129 6.193 25.530 1.00 97.88 99 GLU A C 1
ATOM 733 O O . GLU A 1 99 ? 4.579 7.001 26.339 1.00 97.88 99 GLU A O 1
ATOM 738 N N . TRP A 1 100 ? 3.582 6.597 24.383 1.00 97.88 100 TRP A N 1
ATOM 739 C CA . TRP A 1 100 ? 3.641 7.988 23.922 1.00 97.88 100 TRP A CA 1
ATOM 740 C C . TRP A 1 100 ? 2.762 8.946 24.722 1.00 97.88 100 TRP A C 1
ATOM 742 O O . TRP A 1 100 ? 3.144 10.100 24.919 1.00 97.88 100 TRP A O 1
ATOM 752 N N . THR A 1 101 ? 1.618 8.466 25.205 1.00 97.25 101 THR A N 1
ATOM 753 C CA . THR A 1 101 ? 0.758 9.233 26.113 1.00 97.25 101 THR A CA 1
ATOM 754 C C . THR A 1 101 ? 1.460 9.418 27.459 1.00 97.25 101 THR A C 1
ATOM 756 O O . THR A 1 101 ? 1.492 10.524 27.986 1.00 97.25 101 THR A O 1
ATOM 759 N N . SER A 1 102 ? 2.111 8.370 27.984 1.00 96.88 102 SER A N 1
ATOM 760 C CA . SER A 1 102 ? 2.864 8.455 29.247 1.00 96.88 102 SER A CA 1
ATOM 761 C C . SER A 1 102 ? 4.069 9.403 29.179 1.00 96.88 102 SER A C 1
ATOM 763 O O . SER A 1 102 ? 4.436 10.015 30.178 1.00 96.88 102 SER A O 1
ATOM 765 N N . GLU A 1 103 ? 4.662 9.557 27.993 1.00 97.12 103 GLU A N 1
ATOM 766 C CA . GLU A 1 103 ? 5.766 10.484 27.737 1.00 97.12 103 GLU A CA 1
ATOM 767 C C . GLU A 1 103 ? 5.298 11.929 27.468 1.00 97.12 103 GLU A C 1
ATOM 769 O O . GLU A 1 103 ? 6.147 12.804 27.293 1.00 97.12 103 GLU A O 1
ATOM 774 N N . GLY A 1 104 ? 3.986 12.193 27.388 1.00 96.19 104 GLY A N 1
ATOM 775 C CA . GLY A 1 104 ? 3.443 13.513 27.039 1.00 96.19 104 GLY A CA 1
ATOM 776 C C . GLY A 1 104 ? 3.807 13.965 25.620 1.00 96.19 104 GLY A C 1
ATOM 777 O O . GLY A 1 104 ? 3.994 15.153 25.368 1.00 96.19 104 GLY A O 1
ATOM 778 N N . ARG A 1 105 ? 3.999 13.015 24.692 1.00 95.12 105 ARG A N 1
ATOM 779 C CA . ARG A 1 105 ? 4.360 13.302 23.288 1.00 95.12 105 ARG A CA 1
ATOM 780 C C . ARG A 1 105 ? 3.160 13.506 22.372 1.00 95.12 105 ARG A C 1
ATOM 782 O O . ARG A 1 105 ? 3.340 13.912 21.225 1.00 95.12 105 ARG A O 1
ATOM 789 N N . LEU A 1 106 ? 1.978 13.138 22.844 1.00 93.94 106 LEU A N 1
ATOM 790 C CA . LEU A 1 106 ? 0.716 13.344 22.153 1.00 93.94 106 LEU A CA 1
ATOM 791 C C . LEU A 1 106 ? -0.024 14.493 22.826 1.00 93.94 106 LEU A C 1
ATOM 793 O O . LEU A 1 106 ? 0.197 14.754 24.006 1.00 93.94 106 LEU A O 1
ATOM 797 N N . ASP A 1 107 ? -0.884 15.159 22.062 1.00 90.12 107 ASP A N 1
ATOM 798 C CA . ASP A 1 107 ? -1.784 16.168 22.610 1.00 90.12 107 ASP A CA 1
ATOM 799 C C . ASP A 1 107 ? -2.613 15.545 23.745 1.00 90.12 107 ASP A C 1
ATOM 801 O O . ASP A 1 107 ? -3.044 14.394 23.626 1.00 90.12 107 ASP A O 1
ATOM 805 N N . ASP A 1 108 ? -2.871 16.312 24.812 1.00 87.88 108 ASP A N 1
ATOM 806 C CA . ASP A 1 108 ? -3.598 15.860 26.016 1.00 87.88 108 ASP A CA 1
ATOM 807 C C . ASP A 1 108 ? -5.004 15.296 25.708 1.00 87.88 108 ASP A C 1
ATOM 809 O O . ASP A 1 108 ? -5.624 14.633 26.538 1.00 87.88 108 ASP A O 1
ATOM 813 N N . GLU A 1 109 ? -5.510 15.541 24.498 1.00 91.38 109 GLU A N 1
ATOM 814 C CA . GLU A 1 109 ? -6.776 15.024 23.983 1.00 91.38 109 GLU A CA 1
ATOM 815 C C . GLU A 1 109 ? -6.725 13.530 23.614 1.00 91.38 109 GLU A C 1
ATOM 817 O O . GLU A 1 109 ? -7.761 12.867 23.589 1.00 91.38 109 GLU A O 1
ATOM 822 N N . ILE A 1 110 ? -5.551 12.965 23.309 1.00 95.88 110 ILE A N 1
ATOM 823 C CA . ILE A 1 110 ? -5.434 11.558 22.905 1.00 95.88 110 ILE A CA 1
ATOM 824 C C . ILE A 1 110 ? -5.131 10.692 24.128 1.00 95.88 110 ILE A C 1
ATOM 826 O O . ILE A 1 110 ? -3.997 10.613 24.595 1.00 95.88 110 ILE A O 1
ATOM 830 N N . SER A 1 111 ? -6.144 9.974 24.608 1.00 96.00 111 SER A N 1
ATOM 831 C CA . SER A 1 111 ? -5.988 9.035 25.717 1.00 96.00 111 SER A CA 1
ATOM 832 C C . SER A 1 111 ? -5.235 7.754 25.318 1.00 96.00 111 SER A C 1
ATOM 834 O O . SER A 1 111 ? -5.278 7.297 24.171 1.00 96.00 111 SER A O 1
ATOM 836 N N . ALA A 1 112 ? -4.578 7.115 26.293 1.00 96.81 112 ALA A N 1
ATOM 837 C CA . ALA A 1 112 ? -3.846 5.857 26.092 1.00 96.81 112 ALA A CA 1
ATOM 838 C C . ALA A 1 112 ? -4.751 4.691 25.634 1.00 96.81 112 ALA A C 1
ATOM 840 O O . ALA A 1 112 ? -4.291 3.747 24.990 1.00 96.81 112 ALA A O 1
ATOM 841 N N . ASP A 1 113 ? -6.045 4.771 25.942 1.00 97.06 113 ASP A N 1
ATOM 842 C CA . ASP A 1 113 ? -7.089 3.814 25.583 1.00 97.06 113 ASP A CA 1
ATOM 843 C C . ASP A 1 113 ? -7.905 4.245 24.352 1.00 97.06 113 ASP A C 1
ATOM 845 O O . ASP A 1 113 ? -8.937 3.640 24.059 1.00 97.06 113 ASP A O 1
ATOM 849 N N . ALA A 1 114 ? -7.445 5.235 23.574 1.00 97.44 114 ALA A N 1
ATOM 850 C CA . ALA A 1 114 ? -8.201 5.763 22.435 1.00 97.44 114 ALA A CA 1
ATOM 851 C C . ALA A 1 114 ? -8.518 4.718 21.347 1.00 97.44 114 ALA A C 1
ATOM 853 O O . ALA A 1 114 ? -9.404 4.938 20.531 1.00 97.44 114 ALA A O 1
ATOM 854 N N . PHE A 1 115 ? -7.825 3.574 21.299 1.00 97.81 115 PHE A N 1
ATOM 855 C CA . PHE A 1 115 ? -8.203 2.470 20.404 1.00 97.81 115 PHE A CA 1
ATOM 856 C C . PHE A 1 115 ? -9.289 1.551 20.974 1.00 97.81 115 PHE A C 1
ATOM 858 O O . PHE A 1 115 ? -9.874 0.783 20.220 1.00 97.81 115 PHE A O 1
ATOM 865 N N . ASP A 1 116 ? -9.549 1.596 22.274 1.00 97.75 116 ASP A N 1
ATOM 866 C CA . ASP A 1 116 ? -10.534 0.759 22.961 1.00 97.75 116 ASP A CA 1
ATOM 867 C C . ASP A 1 116 ? -11.840 1.499 23.245 1.00 97.75 116 ASP A C 1
ATOM 869 O O . ASP A 1 116 ? -12.913 0.893 23.231 1.00 97.75 116 ASP A O 1
ATOM 873 N N . VAL A 1 117 ? -11.761 2.816 23.435 1.00 96.81 117 VAL A N 1
ATOM 874 C CA . VAL A 1 117 ? -12.916 3.676 23.691 1.00 96.81 117 VAL A CA 1
ATOM 875 C C . VAL A 1 117 ? -13.388 4.324 22.391 1.00 96.81 117 VAL A C 1
ATOM 877 O O . VAL A 1 117 ? -12.737 5.200 21.825 1.00 96.81 117 VAL A O 1
ATOM 880 N N . ILE A 1 118 ? -14.557 3.895 21.911 1.00 96.31 118 ILE A N 1
ATOM 881 C CA . ILE A 1 118 ? -15.203 4.446 20.712 1.00 96.31 118 ILE A CA 1
ATOM 882 C C . ILE A 1 118 ? -15.681 5.874 21.004 1.00 96.31 118 ILE A C 1
ATOM 884 O O . ILE A 1 118 ? -16.694 6.086 21.668 1.00 96.31 118 ILE A O 1
ATOM 888 N N . GLY A 1 119 ? -14.934 6.852 20.493 1.00 96.50 119 GLY A N 1
ATOM 889 C CA . GLY A 1 119 ? -15.148 8.284 20.710 1.00 96.50 119 GLY A CA 1
ATOM 890 C C . GLY A 1 119 ? -14.496 9.124 19.614 1.00 96.50 119 GLY A C 1
ATOM 891 O O . GLY A 1 119 ? -14.264 8.638 18.519 1.00 96.50 119 GLY A O 1
ATOM 892 N N . GLU A 1 120 ? -14.160 10.381 19.876 1.00 96.75 120 GLU A N 1
ATOM 893 C CA . GLU A 1 120 ? -13.616 11.279 18.845 1.00 96.75 120 GLU A CA 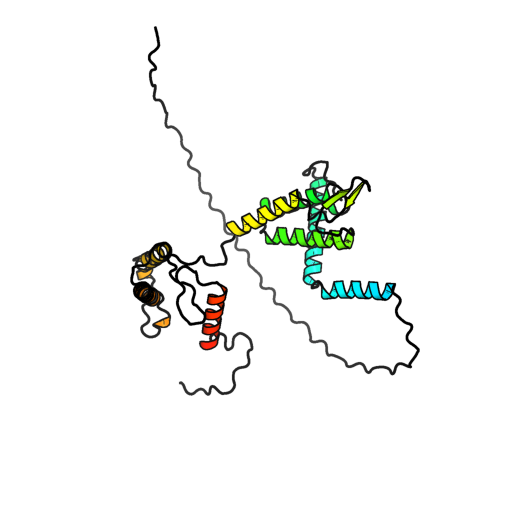1
ATOM 894 C C . GLU A 1 120 ? -12.160 10.967 18.441 1.00 96.75 120 GLU A C 1
ATOM 896 O O . GLU A 1 120 ? -11.770 11.151 17.286 1.00 96.75 120 GLU A O 1
ATOM 901 N N . HIS A 1 121 ? -11.366 10.436 19.372 1.00 97.19 121 HIS A N 1
ATOM 902 C CA . HIS A 1 121 ? -9.909 10.320 19.250 1.00 97.19 121 HIS A CA 1
ATOM 903 C C . HIS A 1 121 ? -9.328 9.096 18.499 1.00 97.19 121 HIS A C 1
ATOM 905 O O . HIS A 1 121 ? -8.210 9.234 17.990 1.00 97.19 121 HIS A O 1
ATOM 911 N N . PRO A 1 122 ? -9.994 7.927 18.337 1.00 97.69 122 PRO A N 1
ATOM 912 C CA . PRO A 1 122 ? -9.406 6.783 17.633 1.00 97.69 122 PRO A CA 1
ATOM 913 C C . PRO A 1 122 ? -8.873 7.108 16.221 1.00 97.69 122 PRO A C 1
ATOM 915 O O . PRO A 1 122 ? -7.755 6.693 15.903 1.00 97.69 122 PRO A O 1
ATOM 918 N N . PRO A 1 123 ? -9.581 7.876 15.359 1.00 97.88 123 PRO A N 1
ATOM 919 C CA . PRO A 1 123 ? -9.037 8.282 14.063 1.00 97.88 123 PRO A CA 1
ATOM 920 C C . PRO A 1 123 ? -7.758 9.122 14.159 1.00 97.88 123 PRO A C 1
ATOM 922 O O . PRO A 1 123 ? -6.857 8.974 13.327 1.00 97.88 123 PRO A O 1
ATOM 925 N N . LEU A 1 124 ? -7.668 10.000 15.163 1.00 97.25 124 LEU A N 1
ATOM 926 C CA . LEU A 1 124 ? -6.504 10.853 15.382 1.00 97.25 124 LEU A CA 1
ATOM 927 C C . LEU A 1 124 ? -5.305 10.020 15.858 1.00 97.25 124 LEU A C 1
ATOM 929 O O . LEU A 1 124 ? -4.222 10.127 15.280 1.00 97.25 124 LEU A O 1
ATOM 933 N N . ALA A 1 125 ? -5.527 9.099 16.800 1.00 98.06 125 ALA A N 1
ATOM 934 C CA . ALA A 1 125 ? -4.523 8.140 17.255 1.00 98.06 125 ALA A CA 1
ATOM 935 C C . ALA A 1 125 ? -4.011 7.241 16.109 1.00 98.06 125 ALA A C 1
ATOM 937 O O . ALA A 1 125 ? -2.804 7.027 15.974 1.00 98.06 125 ALA A O 1
ATOM 938 N N . LEU A 1 126 ? -4.897 6.762 15.221 1.00 98.12 126 LEU A N 1
ATOM 939 C CA . LEU A 1 126 ? -4.508 5.981 14.033 1.00 98.12 126 LEU A CA 1
ATOM 940 C C . LEU A 1 126 ? -3.636 6.790 13.075 1.00 98.12 126 LEU A C 1
ATOM 942 O O . LEU A 1 126 ? -2.660 6.267 12.523 1.00 98.12 126 LEU A O 1
ATOM 946 N N . ARG A 1 127 ? -3.995 8.060 12.855 1.00 97.94 127 ARG A N 1
ATOM 947 C CA . ARG A 1 127 ? -3.231 8.970 12.003 1.00 97.94 127 ARG A CA 1
ATOM 948 C C . ARG A 1 127 ? -1.839 9.207 12.581 1.00 97.94 127 ARG A C 1
ATOM 950 O O . ARG A 1 127 ? -0.869 9.045 11.843 1.00 97.94 127 ARG A O 1
ATOM 957 N N . ALA A 1 128 ? -1.740 9.508 13.875 1.00 98.06 128 ALA A N 1
ATOM 958 C CA . ALA A 1 128 ? -0.471 9.718 14.569 1.00 98.06 128 ALA A CA 1
ATOM 959 C C . ALA A 1 128 ? 0.423 8.465 14.518 1.00 98.06 128 ALA A C 1
ATOM 961 O O . ALA A 1 128 ? 1.582 8.552 14.109 1.00 98.06 128 ALA A O 1
ATOM 962 N N . LEU A 1 129 ? -0.134 7.281 14.808 1.00 98.38 129 LEU A N 1
ATOM 963 C CA . LEU A 1 129 ? 0.580 6.004 14.702 1.00 98.38 129 LEU A CA 1
ATOM 964 C C . LEU A 1 129 ? 1.110 5.771 13.281 1.00 98.38 129 LEU A C 1
ATOM 966 O O . LEU A 1 129 ? 2.265 5.383 13.090 1.00 98.38 129 LEU A O 1
ATOM 970 N N . THR A 1 130 ? 0.267 5.992 12.272 1.00 98.25 130 THR A N 1
ATOM 971 C CA . THR A 1 130 ? 0.634 5.757 10.869 1.00 98.25 130 THR A CA 1
ATOM 972 C C . THR A 1 130 ? 1.723 6.726 10.416 1.00 98.25 130 THR A C 1
ATOM 974 O O . THR A 1 130 ? 2.681 6.286 9.776 1.00 98.25 130 THR A O 1
ATOM 977 N N . ALA A 1 131 ? 1.625 8.003 10.796 1.00 98.00 131 ALA A N 1
ATOM 978 C CA . ALA A 1 131 ? 2.641 9.012 10.513 1.00 98.00 131 ALA A CA 1
ATOM 979 C C . ALA A 1 131 ? 3.976 8.672 11.176 1.00 98.00 131 ALA A C 1
ATOM 981 O O . ALA A 1 131 ? 5.000 8.601 10.499 1.00 98.00 131 ALA A O 1
ATOM 982 N N . TYR A 1 132 ? 3.967 8.318 12.462 1.00 98.00 132 TYR A N 1
ATOM 983 C CA . TYR A 1 132 ? 5.174 7.877 13.154 1.00 98.00 132 TYR A CA 1
ATOM 984 C C . TYR A 1 132 ? 5.840 6.681 12.452 1.00 98.00 132 TYR A C 1
ATOM 986 O O . TYR A 1 132 ? 7.043 6.683 12.185 1.00 98.00 132 TYR A O 1
ATOM 994 N N . LYS A 1 133 ? 5.066 5.654 12.081 1.00 97.94 133 LYS A N 1
ATOM 995 C CA . LYS A 1 133 ? 5.627 4.477 11.402 1.00 97.94 133 LYS A CA 1
ATOM 996 C C . LYS A 1 133 ? 6.144 4.798 9.995 1.00 97.94 133 LYS A C 1
ATOM 998 O O . LYS A 1 133 ? 7.194 4.283 9.625 1.00 97.94 133 LYS A O 1
ATOM 1003 N N . CYS A 1 134 ? 5.433 5.595 9.203 1.00 97.12 134 CYS A N 1
ATOM 1004 C CA . CYS A 1 134 ? 5.732 5.759 7.773 1.00 97.12 134 CYS A CA 1
ATOM 1005 C C . CYS A 1 134 ? 6.624 6.961 7.447 1.00 97.12 134 CYS A C 1
ATOM 1007 O O . CYS A 1 134 ? 7.252 6.977 6.391 1.00 97.12 134 CYS A O 1
ATOM 1009 N N . GLU A 1 135 ? 6.653 7.978 8.301 1.00 95.62 135 GLU A N 1
ATOM 1010 C CA . GLU A 1 135 ? 7.447 9.192 8.091 1.00 95.62 135 GLU A CA 1
ATOM 1011 C C . GLU A 1 135 ? 8.668 9.198 8.999 1.00 95.62 135 GLU A C 1
ATOM 1013 O O . GLU A 1 135 ? 9.776 9.360 8.506 1.00 95.62 135 GLU A O 1
ATOM 1018 N N . HIS A 1 136 ? 8.495 8.942 10.297 1.00 96.69 136 HIS A N 1
ATOM 1019 C CA . HIS A 1 136 ? 9.617 8.982 11.234 1.00 96.69 136 HIS A CA 1
ATOM 1020 C C . HIS A 1 136 ? 10.486 7.715 11.187 1.00 96.69 136 HIS A C 1
ATOM 1022 O O . HIS A 1 136 ? 11.707 7.804 11.238 1.00 96.69 136 HIS A O 1
ATOM 1028 N N . LEU A 1 137 ? 9.879 6.528 11.064 1.00 97.00 137 LEU A N 1
ATOM 1029 C CA . LEU A 1 137 ? 10.621 5.261 10.925 1.00 97.00 137 LEU A CA 1
ATOM 1030 C C . LEU A 1 137 ? 10.830 4.822 9.466 1.00 97.00 137 LEU A C 1
ATOM 1032 O O . LEU A 1 137 ? 11.247 3.683 9.239 1.00 97.00 137 LEU A O 1
ATOM 1036 N N . GLU A 1 138 ? 10.473 5.675 8.500 1.00 95.12 138 GLU A N 1
ATOM 1037 C CA . GLU A 1 138 ? 10.643 5.453 7.053 1.00 95.12 138 GLU A CA 1
ATOM 1038 C C . GLU A 1 138 ? 10.098 4.102 6.547 1.00 95.12 138 GLU A C 1
ATOM 1040 O O . GLU A 1 138 ? 10.633 3.475 5.628 1.00 95.12 138 GLU A O 1
ATOM 1045 N N . ARG A 1 139 ? 9.014 3.598 7.150 1.00 96.12 139 ARG A N 1
ATOM 1046 C CA . ARG A 1 139 ? 8.399 2.346 6.694 1.00 96.12 139 ARG A CA 1
ATOM 1047 C C . ARG A 1 139 ? 7.637 2.550 5.383 1.00 96.12 139 ARG A C 1
ATOM 1049 O O . ARG A 1 139 ? 7.068 3.607 5.117 1.00 96.12 139 ARG A O 1
ATOM 1056 N N . SER A 1 140 ? 7.592 1.496 4.568 1.00 94.81 140 SER A N 1
ATOM 1057 C CA . SER A 1 140 ? 6.889 1.504 3.283 1.00 94.81 140 SER A CA 1
ATOM 1058 C C . SER A 1 140 ? 5.368 1.601 3.444 1.00 94.81 140 SER A C 1
ATOM 1060 O O . SER A 1 140 ? 4.813 1.305 4.506 1.00 94.81 140 SER A O 1
ATOM 1062 N N . PHE A 1 141 ? 4.674 1.932 2.350 1.00 96.25 141 PHE A N 1
ATOM 1063 C CA . PHE A 1 141 ? 3.208 1.983 2.304 1.00 96.25 141 PHE A CA 1
ATOM 1064 C C . PHE A 1 141 ? 2.534 0.667 2.721 1.00 96.25 141 PHE A C 1
ATOM 1066 O O . PHE A 1 141 ? 1.484 0.700 3.358 1.00 96.25 141 PHE A O 1
ATOM 1073 N N . ALA A 1 142 ? 3.180 -0.480 2.486 1.00 96.44 142 ALA A N 1
ATOM 1074 C CA . ALA A 1 142 ? 2.703 -1.777 2.968 1.00 96.44 142 ALA A CA 1
ATOM 1075 C C . ALA A 1 142 ? 2.495 -1.805 4.498 1.00 96.44 142 ALA A C 1
ATOM 1077 O O . ALA A 1 142 ? 1.607 -2.490 4.999 1.00 96.44 142 ALA A O 1
ATOM 1078 N N . SER A 1 143 ? 3.276 -1.026 5.261 1.00 97.56 143 SER A N 1
ATOM 1079 C CA . SER A 1 143 ? 3.083 -0.895 6.711 1.00 97.56 143 SER A CA 1
ATOM 1080 C C . SER A 1 143 ? 1.828 -0.092 7.055 1.00 97.56 143 SER A C 1
ATOM 1082 O O . SER A 1 143 ? 1.086 -0.501 7.944 1.00 97.56 143 SER A O 1
ATOM 1084 N N . ALA A 1 144 ? 1.559 1.006 6.339 1.00 98.00 144 ALA A N 1
ATOM 1085 C CA . ALA A 1 144 ? 0.326 1.783 6.494 1.00 98.00 144 ALA A CA 1
ATOM 1086 C C . ALA A 1 144 ? -0.912 0.942 6.149 1.00 98.00 144 ALA A C 1
ATOM 1088 O O . ALA A 1 144 ? -1.904 0.964 6.875 1.00 98.00 144 ALA A O 1
ATOM 1089 N N . GLU A 1 145 ? -0.850 0.168 5.062 1.00 98.06 145 GLU A N 1
ATOM 1090 C CA . GLU A 1 145 ? -1.910 -0.760 4.657 1.00 98.06 145 GLU A CA 1
ATOM 1091 C C . GLU A 1 145 ? -2.138 -1.867 5.693 1.00 98.06 145 GLU A C 1
ATOM 1093 O O . GLU A 1 145 ? -3.288 -2.155 6.039 1.00 98.06 145 GLU A O 1
ATOM 1098 N N . GLY A 1 146 ? -1.060 -2.427 6.249 1.00 97.94 146 GLY A N 1
ATOM 1099 C CA . GLY A 1 146 ? -1.121 -3.396 7.341 1.00 97.94 146 GLY A CA 1
ATOM 1100 C C . GLY A 1 146 ? -1.800 -2.835 8.592 1.00 97.94 146 GLY A C 1
ATOM 1101 O O . GLY A 1 146 ? -2.719 -3.465 9.112 1.00 97.94 146 GLY A O 1
ATOM 1102 N N . ILE A 1 147 ? -1.413 -1.629 9.030 1.00 98.38 147 ILE A N 1
ATOM 1103 C CA . ILE A 1 147 ? -2.029 -0.931 10.173 1.00 98.38 147 ILE A CA 1
ATOM 1104 C C . ILE A 1 147 ? -3.514 -0.686 9.899 1.00 98.38 147 ILE A C 1
ATOM 1106 O O . ILE A 1 147 ? -4.358 -1.119 10.682 1.00 98.38 147 ILE A O 1
ATOM 1110 N N . ARG A 1 148 ? -3.849 -0.057 8.765 1.00 98.19 148 ARG A N 1
ATOM 1111 C CA . ARG A 1 148 ? -5.234 0.252 8.384 1.00 98.19 148 ARG A CA 1
ATOM 1112 C C . ARG A 1 148 ? -6.114 -0.997 8.391 1.00 98.19 148 ARG A C 1
ATOM 1114 O O . ARG A 1 148 ? -7.205 -0.972 8.951 1.00 98.19 148 ARG A O 1
ATOM 1121 N N . SER A 1 149 ? -5.645 -2.083 7.780 1.00 97.75 149 SER A N 1
ATOM 1122 C CA . SER A 1 149 ? -6.420 -3.321 7.649 1.00 97.75 149 SER A CA 1
ATOM 1123 C C . SER A 1 149 ? -6.577 -4.054 8.980 1.00 97.75 149 SER A C 1
ATOM 1125 O O . SER A 1 149 ? -7.655 -4.573 9.270 1.00 97.75 149 SER A O 1
ATOM 1127 N N . ALA A 1 150 ? -5.525 -4.066 9.804 1.00 98.06 150 ALA A N 1
ATOM 1128 C CA . ALA A 1 150 ? -5.559 -4.664 11.131 1.00 98.06 150 ALA A CA 1
ATOM 1129 C C . ALA A 1 150 ? -6.524 -3.927 12.062 1.00 98.06 150 ALA A C 1
ATOM 1131 O O . ALA A 1 150 ? -7.337 -4.565 12.724 1.00 98.06 150 ALA A O 1
ATOM 1132 N N . PHE A 1 151 ? -6.479 -2.593 12.073 1.00 98.38 151 PHE A N 1
ATOM 1133 C CA . PHE A 1 151 ? -7.386 -1.794 12.890 1.00 98.38 151 PHE A CA 1
ATOM 1134 C C . PHE A 1 151 ? -8.820 -1.795 12.354 1.00 98.38 151 PHE A C 1
ATOM 1136 O O . PHE A 1 151 ? -9.747 -1.834 13.155 1.00 98.38 151 PHE A O 1
ATOM 1143 N N . LYS A 1 152 ? -9.031 -1.851 11.029 1.00 97.94 152 LYS A N 1
ATOM 1144 C CA . LYS A 1 152 ? -10.377 -2.033 10.457 1.00 97.94 152 LYS A CA 1
ATOM 1145 C C . LYS A 1 152 ? -11.034 -3.295 11.026 1.00 97.94 152 LYS A C 1
ATOM 1147 O O . LYS A 1 152 ? -12.127 -3.211 11.574 1.00 97.94 152 LYS A O 1
ATOM 1152 N N . ASP A 1 153 ? -10.330 -4.426 10.944 1.00 96.44 153 ASP A N 1
ATOM 1153 C CA . ASP A 1 153 ? -10.792 -5.721 11.460 1.00 96.44 153 ASP A CA 1
ATOM 1154 C C . ASP A 1 153 ? -10.964 -5.719 12.985 1.00 96.44 153 ASP A C 1
ATOM 1156 O O . ASP A 1 153 ? -11.912 -6.300 13.508 1.00 96.44 153 ASP A O 1
ATOM 1160 N N . TYR A 1 154 ? -10.061 -5.041 13.694 1.00 97.62 154 TYR A N 1
ATOM 1161 C CA . TYR A 1 154 ? -10.130 -4.879 15.140 1.00 97.62 154 TYR A CA 1
ATOM 1162 C C . TYR A 1 154 ? -11.412 -4.170 15.580 1.00 97.62 154 TYR A C 1
ATOM 1164 O O . TYR A 1 154 ? -12.157 -4.717 16.390 1.00 97.62 154 TYR A O 1
ATOM 1172 N N . PHE A 1 155 ? -11.702 -2.992 15.020 1.00 97.94 155 PHE A N 1
ATOM 1173 C CA . PHE A 1 155 ? -12.898 -2.237 15.388 1.00 97.94 155 PHE A CA 1
ATOM 1174 C C . PHE A 1 155 ? -14.181 -2.988 15.015 1.00 97.94 155 PHE A C 1
ATOM 1176 O O . PHE A 1 155 ? -15.124 -2.992 15.801 1.00 97.94 155 PHE A O 1
ATOM 1183 N N . GLU A 1 156 ? -14.206 -3.678 13.871 1.00 95.81 156 GLU A N 1
ATOM 1184 C CA . GLU A 1 156 ? -15.356 -4.493 13.451 1.00 95.81 156 GLU A CA 1
ATOM 1185 C C . GLU A 1 156 ? -15.656 -5.630 14.430 1.00 95.81 156 GLU A C 1
ATOM 1187 O O . GLU A 1 156 ? -16.809 -5.835 14.810 1.00 95.81 156 GLU A O 1
ATOM 1192 N N . ARG A 1 157 ? -14.626 -6.368 14.857 1.00 93.25 157 ARG A N 1
ATOM 1193 C CA . ARG A 1 157 ? -14.799 -7.587 15.659 1.00 93.25 157 ARG A CA 1
ATOM 1194 C C . ARG A 1 157 ? -14.865 -7.331 17.157 1.00 93.25 157 ARG A C 1
ATOM 1196 O O . ARG A 1 157 ? -15.621 -8.002 17.850 1.00 93.25 157 ARG A O 1
ATOM 1203 N N . VAL A 1 158 ? -14.030 -6.424 17.658 1.00 95.69 158 VAL A N 1
ATOM 1204 C CA . VAL A 1 158 ? -13.847 -6.198 19.099 1.00 95.69 158 VAL A CA 1
ATOM 1205 C C . VAL A 1 158 ? -14.747 -5.074 19.591 1.00 95.69 158 VAL A C 1
ATOM 1207 O O . VAL A 1 158 ? -15.369 -5.211 20.638 1.00 95.6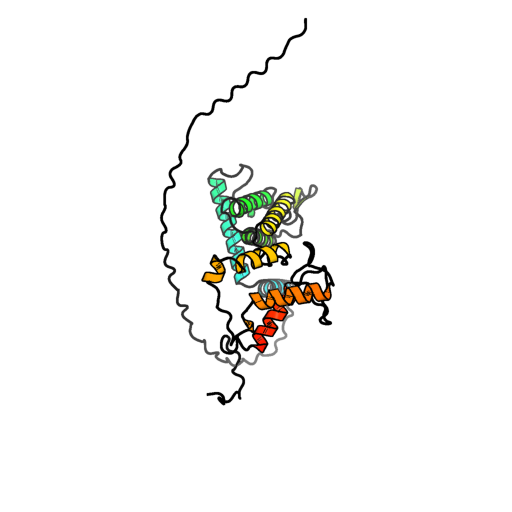9 158 VAL A O 1
ATOM 1210 N N . CYS A 1 159 ? -14.865 -3.995 18.818 1.00 95.56 159 CYS A N 1
ATOM 1211 C CA . CYS A 1 159 ? -15.663 -2.830 19.202 1.00 95.56 159 CYS A CA 1
ATOM 1212 C C . CYS A 1 159 ? -17.074 -2.830 18.588 1.00 95.56 159 CYS A C 1
ATOM 1214 O O . CYS A 1 159 ? -17.884 -1.971 18.925 1.00 95.56 159 CYS A O 1
ATOM 1216 N N . GLY A 1 160 ? -17.378 -3.769 17.682 1.00 95.50 160 GLY A N 1
ATOM 1217 C CA . GLY A 1 160 ? -18.668 -3.836 16.988 1.00 95.50 160 GLY A CA 1
ATOM 1218 C C . GLY A 1 160 ? -18.905 -2.689 15.998 1.00 95.50 160 GLY A C 1
ATOM 1219 O O . GLY A 1 160 ? -20.044 -2.424 15.619 1.00 95.50 160 GLY A O 1
ATOM 1220 N N . CYS A 1 161 ? -17.849 -1.991 15.579 1.00 95.94 161 CYS A N 1
A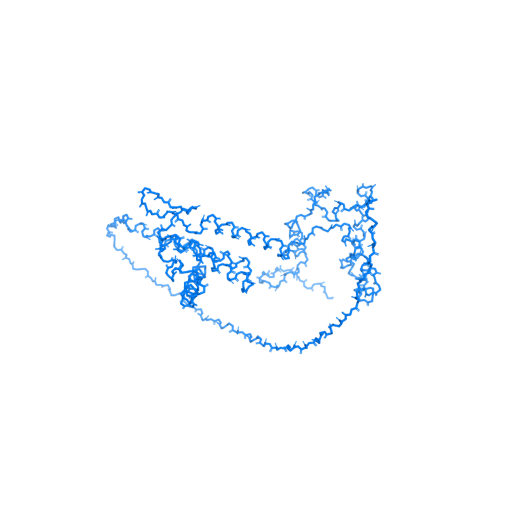TOM 1221 C CA . CYS A 1 161 ? -17.917 -0.869 14.649 1.00 95.94 161 CYS A CA 1
ATOM 1222 C C . CYS A 1 161 ? -18.137 -1.359 13.214 1.00 95.94 161 CYS A C 1
ATOM 1224 O O . CYS A 1 161 ? -17.233 -1.934 12.612 1.00 95.94 161 CYS A O 1
ATOM 1226 N N . GLN A 1 162 ? -19.309 -1.102 12.636 1.00 94.38 162 GLN A N 1
ATOM 1227 C CA . GLN A 1 162 ? -19.645 -1.529 11.274 1.00 94.38 162 GLN A CA 1
ATOM 1228 C C . GLN A 1 162 ? -19.749 -0.354 10.297 1.00 94.38 162 GLN A C 1
ATOM 1230 O O . GLN A 1 162 ? -20.041 0.770 10.693 1.00 94.38 162 GLN A O 1
ATOM 1235 N N . GLY A 1 163 ? -19.570 -0.640 9.005 1.00 95.69 163 GLY A N 1
ATOM 1236 C CA . GLY A 1 163 ? -19.773 0.311 7.910 1.00 95.69 163 GLY A CA 1
ATOM 1237 C C . GLY A 1 163 ? -18.511 1.052 7.459 1.00 95.69 163 GLY A C 1
ATOM 1238 O O . GLY A 1 163 ? -17.511 1.133 8.169 1.00 95.69 163 GLY A O 1
ATOM 1239 N N . ASP A 1 164 ? -18.584 1.621 6.253 1.00 97.56 164 ASP A N 1
ATOM 1240 C CA . ASP A 1 164 ? -17.483 2.345 5.601 1.00 97.56 164 ASP A CA 1
ATOM 1241 C C . ASP A 1 164 ? -17.576 3.874 5.810 1.00 97.56 164 ASP A C 1
ATOM 1243 O O . ASP A 1 164 ? -17.289 4.674 4.916 1.00 97.56 164 ASP A O 1
ATOM 1247 N N . PHE A 1 165 ? -18.015 4.300 6.995 1.00 97.56 165 PHE A N 1
ATOM 1248 C CA . PHE A 1 165 ? -18.124 5.707 7.391 1.00 97.56 165 PHE A CA 1
ATOM 1249 C C . PHE A 1 165 ? -17.656 5.903 8.834 1.00 97.56 165 PHE A C 1
ATOM 1251 O O . PHE A 1 165 ? -17.456 4.932 9.554 1.00 97.56 165 PHE A O 1
ATOM 1258 N N . TRP A 1 166 ? -17.479 7.155 9.254 1.00 97.94 166 TRP A N 1
ATOM 1259 C CA . TRP A 1 166 ? -17.250 7.531 10.648 1.00 97.94 166 TRP A CA 1
ATOM 1260 C C . TRP A 1 166 ? -17.888 8.893 10.901 1.00 97.94 166 TRP A C 1
ATOM 1262 O O . TRP A 1 166 ? -17.471 9.881 10.291 1.00 97.94 166 TRP A O 1
ATOM 1272 N N . LYS A 1 167 ? -18.929 8.954 11.734 1.00 97.50 167 LYS A N 1
ATOM 1273 C CA . LYS A 1 167 ? -19.656 10.202 11.998 1.00 97.50 167 LYS A CA 1
ATOM 1274 C C . LYS A 1 167 ? -20.212 10.249 13.414 1.00 97.50 167 LYS A C 1
ATOM 1276 O O . LYS A 1 167 ? -20.629 9.229 13.959 1.00 97.50 167 LYS A O 1
ATOM 1281 N N . TYR A 1 168 ? -20.273 11.454 13.966 1.00 97.94 168 TYR A N 1
ATOM 1282 C CA . TYR A 1 168 ? -21.024 11.712 15.182 1.00 97.94 168 TYR A CA 1
ATOM 1283 C C . TYR A 1 168 ? -22.506 11.845 14.850 1.00 97.94 168 TYR A C 1
ATOM 1285 O O . TYR A 1 168 ? -22.888 12.580 13.935 1.00 97.94 168 TYR A O 1
ATOM 1293 N N . VAL A 1 169 ? -23.343 11.125 15.583 1.00 97.88 169 VAL A N 1
ATOM 1294 C CA . VAL A 1 169 ? -24.783 11.114 15.376 1.00 97.88 169 VAL A CA 1
ATOM 1295 C C . VAL A 1 169 ? -25.448 11.919 16.483 1.00 97.88 169 VAL A C 1
ATOM 1297 O O . VAL A 1 169 ? -25.576 11.473 17.620 1.00 97.88 169 VAL A O 1
ATOM 1300 N N . SER A 1 170 ? -25.898 13.130 16.142 1.00 98.00 170 SER A N 1
ATOM 1301 C CA . SER A 1 170 ? -26.412 14.102 17.118 1.00 98.00 170 SER A CA 1
ATOM 1302 C C . SER A 1 170 ? -27.647 13.627 17.887 1.00 98.00 170 SER A C 1
ATOM 1304 O O . SER A 1 170 ? -27.871 14.079 19.003 1.00 98.00 170 SER A O 1
ATOM 1306 N N . HIS A 1 171 ? -28.459 12.724 17.333 1.00 97.25 171 HIS A N 1
ATOM 1307 C CA . HIS A 1 171 ? -29.667 12.255 18.021 1.00 97.25 171 HIS A CA 1
ATOM 1308 C C . HIS A 1 171 ? -29.379 11.159 19.057 1.00 97.25 171 HIS A C 1
ATOM 1310 O O . HIS A 1 171 ? -30.021 11.133 20.101 1.00 97.25 171 HIS A O 1
ATOM 1316 N N . THR A 1 172 ? -28.407 10.275 18.806 1.00 97.00 172 THR A N 1
ATOM 1317 C CA . THR A 1 172 ? -27.980 9.247 19.771 1.00 97.00 172 THR A CA 1
ATOM 1318 C C . THR A 1 172 ? -26.846 9.716 20.677 1.00 97.00 172 THR A C 1
ATOM 1320 O O . THR A 1 172 ? -26.545 9.024 21.648 1.00 97.00 172 THR A O 1
ATOM 1323 N N . GLN A 1 173 ? -26.230 10.866 20.366 1.00 97.25 173 GLN A N 1
ATOM 1324 C CA . GLN A 1 173 ? -25.016 11.383 21.010 1.00 97.25 173 GLN A CA 1
ATOM 1325 C C . GLN A 1 173 ? -23.898 10.327 21.031 1.00 97.25 173 GLN A C 1
ATOM 1327 O O . GLN A 1 173 ? -23.184 10.149 22.017 1.00 97.25 173 GLN A O 1
ATOM 1332 N N . LYS A 1 174 ? -23.791 9.560 19.941 1.00 97.31 174 LYS A N 1
ATOM 1333 C CA . LYS A 1 174 ? -22.832 8.465 19.791 1.00 97.31 174 LYS A CA 1
ATOM 1334 C C . LYS A 1 174 ? -22.122 8.565 18.457 1.00 97.31 174 LYS A C 1
ATOM 1336 O O . LYS A 1 174 ? -22.661 9.062 17.468 1.00 97.31 174 LYS A O 1
ATOM 1341 N N . TRP A 1 175 ? -20.899 8.062 18.440 1.00 97.81 175 TRP A N 1
ATOM 1342 C CA . TRP A 1 175 ? -20.168 7.842 17.207 1.00 97.81 175 TRP A CA 1
ATOM 1343 C C . TRP A 1 175 ? -20.632 6.543 16.553 1.00 97.81 175 TRP A C 1
ATOM 1345 O O . TRP A 1 175 ? -20.745 5.511 17.213 1.00 97.81 175 TRP A O 1
ATOM 1355 N N . GLU A 1 176 ? -20.893 6.602 15.251 1.00 97.62 176 GLU A N 1
ATOM 1356 C CA . GLU A 1 176 ? -21.266 5.449 14.437 1.00 97.62 176 GLU A CA 1
ATOM 1357 C C . GLU A 1 176 ? -20.302 5.286 13.263 1.00 97.62 176 GLU A C 1
ATOM 1359 O O . GLU A 1 176 ? -19.826 6.267 12.675 1.00 97.62 176 GLU A O 1
ATOM 1364 N N . GLY A 1 177 ? -20.066 4.029 12.889 1.00 97.62 177 GLY A N 1
ATOM 1365 C CA . GLY A 1 177 ? -19.163 3.665 11.807 1.00 97.62 177 GLY A CA 1
ATOM 1366 C C . GLY A 1 177 ? -17.888 2.980 12.294 1.00 97.62 177 GLY A C 1
ATOM 1367 O O . GLY A 1 177 ? -17.806 2.543 13.440 1.00 97.62 177 GLY A O 1
ATOM 1368 N N . ASN A 1 178 ? -16.868 2.933 11.437 1.00 98.38 178 ASN A N 1
ATOM 1369 C CA . ASN A 1 178 ? -15.528 2.459 11.770 1.00 98.38 178 ASN A CA 1
ATOM 1370 C C . ASN A 1 178 ? -14.499 3.610 11.659 1.00 98.38 178 ASN A C 1
ATOM 1372 O O . ASN A 1 178 ? -14.399 4.230 10.593 1.00 98.38 178 ASN A O 1
ATOM 1376 N N . PRO A 1 179 ? -13.700 3.886 12.716 1.00 98.19 179 PRO A N 1
ATOM 1377 C CA . PRO A 1 179 ? -12.746 5.002 12.764 1.00 98.19 179 PRO A CA 1
ATOM 1378 C C . PRO A 1 179 ? -11.776 5.096 11.580 1.00 98.19 179 PRO A C 1
ATOM 1380 O O . PRO A 1 179 ? -11.347 6.187 11.203 1.00 98.19 179 PRO A O 1
ATOM 1383 N N . VAL A 1 180 ? -11.457 3.962 10.950 1.00 98.19 180 VAL A N 1
ATOM 1384 C CA . VAL A 1 180 ? -10.592 3.883 9.760 1.00 98.19 180 VAL A CA 1
ATOM 1385 C C . VAL A 1 180 ? -11.153 4.662 8.558 1.00 98.19 180 VAL A C 1
ATOM 1387 O O . VAL A 1 180 ? -10.409 4.986 7.630 1.00 98.19 180 VAL A O 1
ATOM 1390 N N . PHE A 1 181 ? -12.447 4.984 8.545 1.00 98.19 181 PHE A N 1
ATOM 1391 C CA . PHE A 1 181 ? -13.096 5.716 7.454 1.00 98.19 181 PHE A CA 1
ATOM 1392 C C . PHE A 1 181 ? -13.305 7.204 7.730 1.00 98.19 181 PHE A C 1
ATOM 1394 O O . PHE A 1 181 ? -13.939 7.890 6.926 1.00 98.19 181 PHE A O 1
ATOM 1401 N N . GLN A 1 182 ? -12.743 7.734 8.816 1.00 98.06 182 GLN A N 1
ATOM 1402 C CA . GLN A 1 182 ? -12.736 9.173 9.059 1.00 98.06 182 GLN A CA 1
ATOM 1403 C C . GLN A 1 182 ? -12.015 9.916 7.917 1.00 98.06 182 GLN A C 1
ATOM 1405 O O . GLN A 1 182 ? -10.990 9.469 7.395 1.00 98.06 182 GLN A O 1
ATOM 1410 N N . SER A 1 183 ? -12.572 11.055 7.498 1.00 97.50 183 SER A N 1
ATOM 1411 C CA . SER A 1 183 ? -12.156 11.781 6.287 1.00 97.50 183 SER A CA 1
ATOM 1412 C C . SER A 1 183 ? -10.699 12.260 6.311 1.00 97.50 183 SER A C 1
ATOM 1414 O O . SER A 1 183 ? -10.001 12.158 5.299 1.00 97.50 183 SER A O 1
ATOM 1416 N N . GLY A 1 184 ? -10.218 12.741 7.457 1.00 97.06 184 GLY A N 1
ATOM 1417 C CA . GLY A 1 184 ? -8.833 13.161 7.671 1.00 97.06 184 GLY A CA 1
ATOM 1418 C C . GLY A 1 184 ? -7.836 12.004 7.573 1.00 97.06 184 GLY A C 1
ATOM 1419 O O . GLY A 1 184 ? -6.841 12.115 6.856 1.00 97.06 184 GLY A O 1
ATOM 1420 N N . PHE A 1 185 ? -8.117 10.872 8.223 1.00 97.56 185 PHE A N 1
ATOM 1421 C CA . PHE A 1 185 ? -7.294 9.667 8.128 1.00 97.56 185 PHE A CA 1
ATOM 1422 C C . PHE A 1 185 ? -7.311 9.087 6.710 1.00 97.56 185 PHE A C 1
ATOM 1424 O O . PHE A 1 185 ? -6.256 8.759 6.172 1.00 97.56 185 PHE A O 1
ATOM 1431 N N . LYS A 1 186 ? -8.481 9.036 6.057 1.00 97.38 186 LYS A N 1
ATOM 1432 C CA . LYS A 1 186 ? -8.619 8.584 4.664 1.00 97.38 186 LYS A CA 1
ATOM 1433 C C . LYS A 1 186 ? -7.786 9.437 3.707 1.00 97.38 186 LYS A C 1
ATOM 1435 O O . LYS A 1 186 ? -7.025 8.890 2.914 1.00 97.38 186 LYS A O 1
ATOM 1440 N N . THR A 1 187 ? -7.897 10.762 3.803 1.00 97.81 187 THR A N 1
ATOM 1441 C CA . THR A 1 187 ? -7.119 11.701 2.976 1.00 97.81 187 THR A CA 1
ATOM 1442 C C . THR A 1 187 ? -5.617 11.510 3.184 1.00 97.81 187 THR A C 1
ATOM 1444 O O . THR A 1 187 ? -4.858 11.448 2.218 1.00 97.81 187 THR A O 1
ATOM 1447 N N . TYR A 1 188 ? -5.185 11.358 4.438 1.00 97.88 188 TYR A N 1
ATOM 1448 C CA . TYR A 1 188 ? -3.787 11.088 4.767 1.00 97.88 188 TYR A CA 1
ATOM 1449 C C . TYR A 1 188 ? -3.301 9.738 4.210 1.00 97.88 188 TYR A C 1
ATOM 1451 O O . TYR A 1 188 ? -2.237 9.652 3.607 1.00 97.88 188 TYR A O 1
ATOM 1459 N N . TYR A 1 189 ? -4.098 8.680 4.338 1.00 97.81 189 TYR A N 1
ATOM 1460 C CA . TYR A 1 189 ? -3.758 7.366 3.799 1.00 97.81 189 TYR A CA 1
ATOM 1461 C C . TYR A 1 189 ? -3.607 7.380 2.266 1.00 97.81 189 TYR A C 1
ATOM 1463 O O . TYR A 1 189 ? -2.651 6.814 1.730 1.00 97.81 189 TYR A O 1
ATOM 1471 N N . GLU A 1 190 ? -4.512 8.054 1.548 1.00 97.19 190 GLU A N 1
ATOM 1472 C CA . GLU A 1 190 ? -4.413 8.204 0.088 1.00 97.19 190 GLU A CA 1
ATOM 1473 C C . GLU A 1 190 ? -3.178 9.020 -0.327 1.00 97.19 190 GLU A C 1
ATOM 1475 O O . GLU A 1 190 ? -2.561 8.731 -1.354 1.00 97.19 190 GLU A O 1
ATOM 1480 N N . SER A 1 191 ? -2.748 9.997 0.480 1.00 96.56 191 SER A N 1
ATOM 1481 C CA . SER A 1 191 ? -1.508 10.734 0.204 1.00 96.56 191 SER A CA 1
ATOM 1482 C C . SER A 1 191 ? -0.274 9.825 0.299 1.00 96.56 191 SER A C 1
ATOM 1484 O O . SER A 1 191 ? 0.588 9.879 -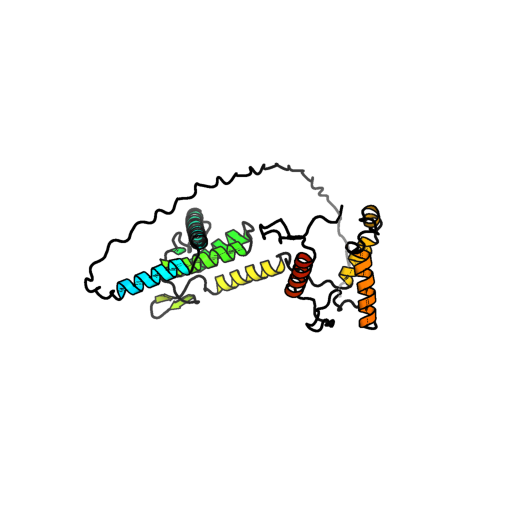0.582 1.00 96.56 191 SER A O 1
ATOM 1486 N N . LEU A 1 192 ? -0.222 8.919 1.287 1.00 96.44 192 LEU A N 1
ATOM 1487 C CA . LEU A 1 192 ? 0.841 7.914 1.408 1.00 96.44 192 LEU A CA 1
ATOM 1488 C C . LEU A 1 192 ? 0.852 6.944 0.223 1.00 96.44 192 LEU A C 1
ATOM 1490 O O . LEU A 1 192 ? 1.926 6.621 -0.291 1.00 96.44 192 LEU A O 1
ATOM 1494 N N . LYS A 1 193 ? -0.327 6.516 -0.240 1.00 95.62 193 LYS A N 1
ATOM 1495 C CA . LYS A 1 193 ? -0.477 5.664 -1.428 1.00 95.62 193 LYS A CA 1
ATOM 1496 C C . LYS A 1 193 ? 0.055 6.358 -2.679 1.00 95.62 193 LYS A C 1
ATOM 1498 O O . LYS A 1 193 ? 0.872 5.797 -3.403 1.00 95.62 193 LYS A O 1
ATOM 1503 N N . ASN A 1 194 ? -0.346 7.609 -2.898 1.00 92.94 194 ASN A N 1
ATOM 1504 C CA . ASN A 1 194 ? 0.115 8.410 -4.030 1.00 92.94 194 ASN A CA 1
ATOM 1505 C C . ASN A 1 194 ? 1.623 8.672 -3.973 1.00 92.94 194 ASN A C 1
ATOM 1507 O O . ASN A 1 194 ? 2.295 8.583 -4.998 1.00 92.94 194 ASN A O 1
ATOM 1511 N N . ARG A 1 195 ? 2.171 8.946 -2.782 1.00 89.38 195 ARG A N 1
ATOM 1512 C CA . ARG A 1 195 ? 3.619 9.066 -2.576 1.00 89.38 195 ARG A CA 1
ATOM 1513 C C . ARG A 1 195 ? 4.326 7.773 -2.970 1.00 89.38 195 ARG A C 1
ATOM 1515 O O . ARG A 1 195 ? 5.247 7.828 -3.771 1.00 89.38 195 ARG A O 1
ATOM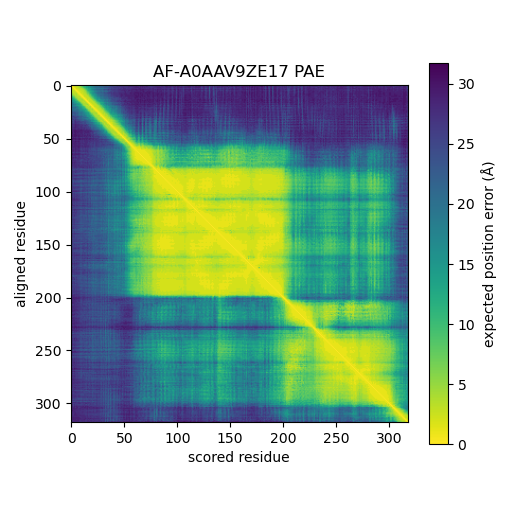 1522 N N . HIS A 1 196 ? 3.863 6.625 -2.478 1.00 92.88 196 HIS A N 1
ATOM 1523 C CA . HIS A 1 196 ? 4.440 5.324 -2.814 1.00 92.88 196 HIS A CA 1
ATOM 1524 C C . HIS A 1 196 ? 4.370 5.008 -4.308 1.00 92.88 196 HIS A C 1
ATOM 1526 O O . HIS A 1 196 ? 5.345 4.514 -4.856 1.00 92.88 196 HIS A O 1
ATOM 1532 N N . ASN A 1 197 ? 3.276 5.352 -4.985 1.00 87.38 197 ASN A N 1
ATOM 1533 C CA . ASN A 1 197 ? 3.165 5.165 -6.432 1.00 87.38 197 ASN A CA 1
ATOM 1534 C C . ASN A 1 197 ? 4.120 6.074 -7.226 1.00 87.38 197 ASN A C 1
ATOM 1536 O O . ASN A 1 197 ? 4.505 5.723 -8.335 1.00 87.38 197 ASN A O 1
ATOM 1540 N N . ARG A 1 198 ? 4.499 7.237 -6.676 1.00 82.00 198 ARG A N 1
ATOM 1541 C CA . ARG A 1 198 ? 5.463 8.164 -7.294 1.00 82.00 198 ARG A CA 1
ATOM 1542 C C . ARG A 1 198 ? 6.916 7.790 -7.014 1.00 82.00 198 ARG A C 1
ATOM 1544 O O . ARG A 1 198 ? 7.755 7.951 -7.889 1.00 82.00 198 ARG A O 1
ATOM 1551 N N . THR A 1 199 ? 7.222 7.379 -5.782 1.00 81.62 199 THR A N 1
ATOM 1552 C CA . THR A 1 199 ? 8.600 7.130 -5.323 1.00 81.62 199 THR A CA 1
ATOM 1553 C C . THR A 1 199 ? 8.994 5.668 -5.369 1.00 81.62 199 THR A C 1
ATOM 1555 O O . THR A 1 199 ? 10.181 5.359 -5.341 1.00 81.62 199 THR A O 1
ATOM 1558 N N . GLY A 1 200 ? 8.022 4.756 -5.361 1.00 77.50 200 GLY A N 1
ATOM 1559 C CA . GLY A 1 200 ? 8.286 3.365 -5.659 1.00 77.50 200 GLY A CA 1
ATOM 1560 C C . GLY A 1 200 ? 8.946 3.344 -7.021 1.00 77.50 200 GLY A C 1
ATOM 1561 O O . GLY A 1 200 ? 8.371 3.861 -7.978 1.00 77.50 200 GLY A O 1
ATOM 1562 N N . THR A 1 201 ? 10.161 2.795 -7.101 1.00 59.50 201 THR A N 1
ATOM 1563 C CA . THR A 1 201 ? 10.707 2.363 -8.382 1.00 59.50 201 THR A CA 1
ATOM 1564 C C . THR A 1 201 ? 9.589 1.577 -9.021 1.00 59.50 201 THR A C 1
ATOM 1566 O O . THR A 1 201 ? 9.149 0.573 -8.453 1.00 59.50 201 THR A O 1
ATOM 1569 N N . ALA A 1 202 ? 9.038 2.103 -10.116 1.00 52.44 202 ALA A N 1
ATOM 1570 C CA . ALA A 1 202 ? 8.043 1.376 -10.860 1.00 52.44 202 ALA A CA 1
ATOM 1571 C C . ALA A 1 202 ? 8.690 0.016 -11.122 1.00 52.44 202 ALA A C 1
ATOM 1573 O O . ALA A 1 202 ? 9.679 -0.098 -11.837 1.00 52.44 202 ALA A O 1
ATOM 1574 N N . THR A 1 203 ? 8.188 -1.026 -10.458 1.00 52.50 203 THR A N 1
ATOM 1575 C CA . THR A 1 203 ? 8.581 -2.406 -10.767 1.00 52.50 203 THR A CA 1
ATOM 1576 C C . THR A 1 203 ? 8.180 -2.746 -12.200 1.00 52.50 203 THR A C 1
ATOM 1578 O O . THR A 1 203 ? 8.590 -3.760 -12.749 1.00 52.50 203 THR A O 1
ATOM 1581 N N . GLN A 1 204 ? 7.379 -1.873 -12.808 1.00 56.09 204 GLN A N 1
ATOM 1582 C CA . GLN A 1 204 ? 7.138 -1.793 -14.225 1.00 56.09 204 GLN A CA 1
ATOM 1583 C C . GLN A 1 204 ? 8.261 -0.978 -14.867 1.00 56.09 204 GLN A C 1
ATOM 1585 O O . GLN A 1 204 ? 8.388 0.220 -14.614 1.00 56.09 204 GLN A O 1
ATOM 1590 N N . ALA A 1 205 ? 9.054 -1.634 -15.713 1.00 59.62 205 ALA A N 1
ATOM 1591 C CA . ALA A 1 205 ? 9.872 -0.921 -16.679 1.00 59.62 205 ALA A CA 1
ATOM 1592 C C . ALA A 1 205 ? 8.961 0.051 -17.443 1.00 59.62 205 ALA A C 1
ATOM 1594 O O . ALA A 1 205 ? 7.913 -0.352 -17.957 1.00 59.62 205 ALA A O 1
ATOM 1595 N N . LEU A 1 206 ? 9.323 1.334 -17.459 1.00 68.88 206 LEU A N 1
ATOM 1596 C CA . LEU A 1 206 ? 8.632 2.297 -18.304 1.00 68.88 206 LEU A CA 1
ATOM 1597 C C . LEU A 1 206 ? 8.806 1.869 -19.768 1.00 68.88 206 LEU A C 1
ATOM 1599 O O . LEU A 1 206 ? 9.850 1.307 -20.117 1.00 68.88 206 LEU A O 1
ATOM 1603 N N . PRO A 1 207 ? 7.800 2.096 -20.627 1.00 74.25 207 PRO A N 1
ATOM 1604 C CA . PRO A 1 207 ? 7.942 1.786 -22.037 1.00 74.25 207 PRO A CA 1
ATOM 1605 C C . PRO A 1 207 ? 9.112 2.579 -22.619 1.00 74.25 207 PRO A C 1
ATOM 1607 O O . PRO A 1 207 ? 9.193 3.793 -22.453 1.00 74.25 207 PRO A O 1
ATOM 1610 N N . MET A 1 208 ? 10.026 1.868 -23.277 1.00 82.06 208 MET A N 1
ATOM 1611 C CA . MET A 1 208 ? 11.265 2.447 -23.784 1.00 82.06 208 MET A CA 1
ATOM 1612 C C . MET A 1 208 ? 10.978 3.379 -24.964 1.00 82.06 208 MET A C 1
ATOM 1614 O O . MET A 1 208 ? 10.411 2.955 -25.981 1.00 82.06 208 MET A O 1
ATOM 1618 N N . LEU A 1 209 ? 11.393 4.638 -24.832 1.00 84.12 209 LEU A N 1
ATOM 1619 C CA . LEU A 1 209 ? 11.280 5.650 -25.874 1.00 84.12 209 LEU A CA 1
ATOM 1620 C C . LEU A 1 209 ? 12.560 5.698 -26.732 1.00 84.12 209 LEU A C 1
ATOM 1622 O O . LEU A 1 209 ? 13.629 5.259 -26.302 1.00 84.12 209 LEU A O 1
ATOM 1626 N N . PRO A 1 210 ? 12.514 6.276 -27.945 1.00 82.69 210 PRO A N 1
ATOM 1627 C CA . PRO A 1 210 ? 13.686 6.437 -28.801 1.00 82.69 210 PRO A CA 1
ATOM 1628 C C . PRO A 1 210 ? 14.803 7.272 -28.177 1.00 82.69 210 PRO A C 1
ATOM 1630 O O . PRO A 1 210 ? 15.970 7.056 -28.499 1.00 82.69 210 PRO A O 1
ATOM 1633 N N . ALA A 1 211 ? 14.471 8.194 -27.268 1.00 79.06 211 ALA A N 1
ATOM 1634 C CA . ALA A 1 211 ? 15.466 8.917 -26.480 1.00 79.06 211 ALA A CA 1
ATOM 1635 C C . ALA A 1 211 ? 16.250 7.964 -25.563 1.00 79.06 211 ALA A C 1
ATOM 1637 O O . ALA A 1 211 ? 17.481 7.997 -25.566 1.00 79.06 211 ALA A O 1
ATOM 1638 N N . ASP A 1 212 ? 15.551 7.064 -24.867 1.00 82.00 212 ASP A N 1
ATOM 1639 C CA . ASP A 1 212 ? 16.163 6.045 -24.010 1.00 82.00 212 ASP A CA 1
ATOM 1640 C C . ASP A 1 212 ? 17.020 5.087 -24.842 1.00 82.00 212 ASP A C 1
ATOM 1642 O O . ASP A 1 212 ? 18.171 4.818 -24.504 1.00 82.00 212 ASP A O 1
ATOM 1646 N N . LEU A 1 213 ? 16.502 4.645 -25.994 1.00 84.06 213 LEU A N 1
ATOM 1647 C CA . LEU A 1 213 ? 17.245 3.789 -26.917 1.00 84.06 213 LEU A CA 1
ATOM 1648 C C . LEU A 1 213 ? 18.516 4.467 -27.429 1.00 84.06 213 LEU A C 1
ATOM 1650 O O . LEU A 1 213 ? 19.544 3.812 -27.550 1.00 84.06 213 LEU A O 1
ATOM 1654 N N . LYS A 1 214 ? 18.473 5.769 -27.726 1.00 82.88 214 LYS A N 1
ATOM 1655 C CA . LYS A 1 214 ? 19.661 6.513 -28.155 1.00 82.88 214 LYS A CA 1
ATOM 1656 C C . LYS A 1 214 ? 20.721 6.549 -27.056 1.00 82.88 214 LYS A C 1
ATOM 1658 O O . LYS A 1 214 ? 21.894 6.402 -27.374 1.00 82.88 214 LYS A O 1
ATOM 1663 N N . VAL A 1 215 ? 20.323 6.721 -25.793 1.00 83.94 215 VAL A N 1
AT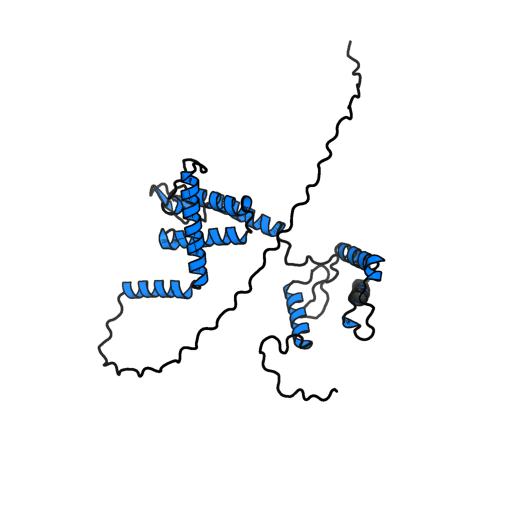OM 1664 C CA . VAL A 1 215 ? 21.245 6.670 -24.646 1.00 83.94 215 VAL A CA 1
ATOM 1665 C C . VAL A 1 215 ? 21.839 5.272 -24.496 1.00 83.94 215 VAL A C 1
ATOM 1667 O O . VAL A 1 215 ? 23.053 5.151 -24.364 1.00 83.94 215 VAL A O 1
ATOM 1670 N N . ILE A 1 216 ? 21.013 4.225 -24.583 1.00 82.06 216 ILE A N 1
ATOM 1671 C CA . ILE A 1 216 ? 21.469 2.831 -24.517 1.00 82.06 216 ILE A CA 1
ATOM 1672 C C . ILE A 1 216 ? 22.446 2.538 -25.658 1.00 82.06 216 ILE A C 1
ATOM 1674 O O . ILE A 1 216 ? 23.539 2.058 -25.397 1.00 82.06 216 ILE A O 1
ATOM 1678 N N . MET A 1 217 ? 22.106 2.877 -26.904 1.00 82.94 217 MET A N 1
ATOM 1679 C CA . MET A 1 217 ? 22.986 2.649 -28.053 1.00 82.94 217 MET A CA 1
ATOM 1680 C C . MET A 1 217 ? 24.280 3.457 -27.957 1.00 82.94 217 MET A C 1
ATOM 1682 O O . MET A 1 217 ? 25.342 2.899 -28.179 1.00 82.94 217 MET A O 1
ATOM 1686 N N . ALA A 1 218 ? 24.223 4.730 -27.555 1.00 86.69 218 ALA A N 1
ATOM 1687 C CA . ALA A 1 218 ? 25.425 5.540 -27.356 1.00 86.69 218 ALA A CA 1
ATOM 1688 C C . ALA A 1 218 ? 26.325 4.986 -26.240 1.00 86.69 218 ALA A C 1
ATOM 1690 O O . ALA A 1 218 ? 27.546 5.053 -26.347 1.00 86.69 218 ALA A O 1
ATOM 1691 N N . TYR A 1 219 ? 25.734 4.426 -25.179 1.00 82.38 219 TYR A N 1
ATOM 1692 C CA . TYR A 1 219 ? 26.477 3.719 -24.141 1.00 82.38 219 TYR A CA 1
ATOM 1693 C C . TYR A 1 219 ? 27.095 2.422 -24.680 1.00 82.38 219 TYR A C 1
ATOM 1695 O O . TYR A 1 219 ? 28.278 2.187 -24.458 1.00 82.38 219 TYR A O 1
ATOM 1703 N N . LEU A 1 220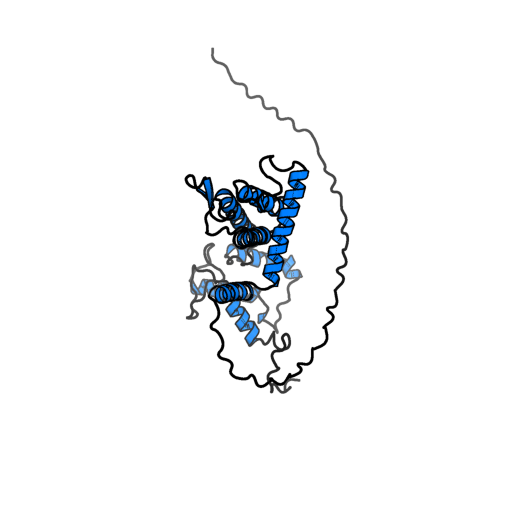 ? 26.344 1.615 -25.436 1.00 78.25 220 LEU A N 1
ATOM 1704 C CA . LEU A 1 220 ? 26.847 0.386 -26.067 1.00 78.25 220 LEU A CA 1
ATOM 1705 C C . LEU A 1 220 ? 27.957 0.662 -27.099 1.00 78.25 220 LEU A C 1
ATOM 1707 O O . LEU A 1 220 ? 28.895 -0.124 -27.214 1.00 78.25 220 LEU A O 1
ATOM 1711 N N . ASP A 1 221 ? 27.885 1.792 -27.801 1.00 81.88 221 ASP A N 1
ATOM 1712 C CA . ASP A 1 221 ? 28.902 2.263 -28.747 1.00 81.88 221 ASP A CA 1
ATOM 1713 C C . ASP A 1 221 ? 30.108 2.929 -28.043 1.00 81.88 221 ASP A C 1
ATOM 1715 O O . ASP A 1 221 ? 31.087 3.271 -28.704 1.00 81.88 221 ASP A O 1
ATOM 1719 N N . SER A 1 222 ? 30.064 3.142 -26.720 1.00 84.75 222 SER A N 1
ATOM 1720 C CA . SER A 1 222 ? 31.159 3.785 -25.984 1.00 84.75 222 SER A CA 1
ATOM 1721 C C . SER A 1 222 ? 32.371 2.864 -25.814 1.00 84.75 222 SER A C 1
ATOM 1723 O O . SER A 1 222 ? 32.230 1.656 -25.608 1.00 84.75 222 SER A O 1
ATOM 1725 N N . ASP A 1 223 ? 33.572 3.451 -25.806 1.00 84.56 223 ASP A N 1
ATOM 1726 C CA . ASP A 1 223 ? 34.838 2.722 -25.630 1.00 84.56 223 ASP A CA 1
ATOM 1727 C C . ASP A 1 223 ? 34.880 1.902 -24.328 1.00 84.56 223 ASP A C 1
ATOM 1729 O O . ASP A 1 223 ? 35.517 0.850 -24.264 1.00 84.56 223 ASP A O 1
ATOM 1733 N N . GLU A 1 224 ? 34.185 2.367 -23.282 1.00 81.56 224 GLU A N 1
ATOM 1734 C CA . GLU A 1 224 ? 34.083 1.660 -22.006 1.00 81.56 224 GLU A CA 1
ATOM 1735 C C . GLU A 1 224 ? 33.341 0.331 -22.167 1.00 81.56 224 GLU A C 1
ATOM 1737 O O . GLU A 1 224 ? 33.822 -0.696 -21.695 1.00 81.56 224 GLU A O 1
ATOM 1742 N N . VAL A 1 225 ? 32.206 0.323 -22.869 1.00 75.06 225 VAL A N 1
ATOM 1743 C CA . VAL A 1 225 ? 31.426 -0.902 -23.081 1.00 75.06 225 VAL A CA 1
ATOM 1744 C C . VAL A 1 225 ? 32.086 -1.800 -24.111 1.00 75.06 225 VAL A C 1
ATOM 1746 O O . VAL A 1 225 ? 32.184 -2.997 -23.867 1.00 75.06 225 VAL A O 1
ATOM 1749 N N . GLN A 1 226 ? 32.620 -1.249 -25.203 1.00 74.12 226 GLN A N 1
ATOM 1750 C CA . GLN A 1 226 ? 33.363 -2.024 -26.206 1.00 74.12 226 GLN A CA 1
ATOM 1751 C C . GLN A 1 226 ? 34.548 -2.783 -25.585 1.00 74.12 226 GLN A C 1
ATOM 1753 O O . GLN A 1 226 ? 34.854 -3.903 -25.990 1.00 74.12 226 GLN A O 1
ATOM 1758 N N . LYS A 1 227 ? 35.166 -2.227 -24.535 1.00 76.00 227 LYS A N 1
ATOM 1759 C CA . LYS A 1 227 ? 36.221 -2.891 -23.757 1.00 76.00 227 LYS A CA 1
ATOM 1760 C C . LYS A 1 227 ? 35.728 -4.089 -22.930 1.00 76.00 227 LYS A C 1
ATOM 1762 O O . LYS A 1 227 ? 36.511 -5.007 -22.694 1.00 76.00 227 LYS A O 1
ATOM 1767 N N . TYR A 1 228 ? 34.471 -4.080 -22.479 1.00 67.38 228 TYR A N 1
ATOM 1768 C CA . TYR A 1 228 ? 33.866 -5.129 -21.641 1.00 67.38 228 TYR A CA 1
ATOM 1769 C C . TYR A 1 228 ? 32.805 -5.973 -22.360 1.00 67.38 228 TYR A C 1
ATOM 1771 O O . TYR A 1 228 ? 32.181 -6.822 -21.720 1.00 67.38 228 TYR A O 1
ATOM 1779 N N . MET A 1 229 ? 32.567 -5.748 -23.654 1.00 66.19 229 MET A N 1
ATOM 1780 C CA . MET A 1 229 ? 31.515 -6.442 -24.385 1.00 66.19 229 MET A CA 1
ATOM 1781 C C . MET A 1 229 ? 31.702 -7.958 -24.307 1.00 66.19 229 MET A C 1
ATOM 1783 O O . MET A 1 229 ? 32.797 -8.490 -24.509 1.00 66.19 229 MET A O 1
ATOM 1787 N N . VAL A 1 230 ? 30.578 -8.646 -24.080 1.00 60.22 230 VAL A N 1
ATOM 1788 C CA . VAL A 1 230 ? 30.376 -10.021 -24.538 1.00 60.22 230 VAL A CA 1
ATOM 1789 C C . VAL A 1 230 ? 30.697 -9.984 -26.026 1.00 60.22 230 VAL A C 1
ATOM 1791 O O . VAL A 1 230 ? 29.989 -9.329 -26.791 1.00 60.22 230 VAL A O 1
ATOM 1794 N N . GLN A 1 231 ? 31.838 -10.557 -26.411 1.00 64.12 231 GLN A N 1
ATOM 1795 C CA . GLN A 1 231 ? 32.243 -10.615 -27.811 1.00 64.12 231 GLN A CA 1
ATOM 1796 C C . GLN A 1 231 ? 31.072 -11.165 -28.619 1.00 64.12 231 GLN A C 1
ATOM 1798 O O . GLN A 1 231 ? 30.380 -12.056 -28.128 1.00 64.12 231 GLN A O 1
ATOM 1803 N N . PHE A 1 232 ? 30.850 -10.626 -29.821 1.00 71.88 232 PHE A N 1
ATOM 1804 C CA . PHE A 1 232 ? 29.864 -11.180 -30.742 1.00 71.88 232 PHE A CA 1
ATOM 1805 C C . PHE A 1 232 ? 30.089 -12.687 -30.848 1.00 71.88 232 PHE A C 1
ATOM 1807 O O . PHE A 1 232 ? 31.076 -13.141 -31.439 1.00 71.88 232 PHE A O 1
ATOM 1814 N N . ASP A 1 233 ? 29.201 -13.447 -30.217 1.00 74.06 233 ASP A N 1
ATOM 1815 C CA . ASP A 1 233 ? 29.310 -14.885 -30.190 1.00 74.06 233 ASP A CA 1
ATOM 1816 C C . ASP A 1 233 ? 28.713 -15.396 -31.494 1.00 74.06 233 ASP A C 1
ATOM 1818 O O . ASP A 1 233 ? 27.500 -15.422 -31.695 1.00 74.06 233 ASP A O 1
ATOM 1822 N N . LYS A 1 234 ? 29.595 -15.765 -32.425 1.00 79.88 234 LYS A N 1
ATOM 1823 C CA . LYS A 1 234 ? 29.184 -16.315 -33.720 1.00 79.88 234 LYS A CA 1
ATOM 1824 C C . LYS A 1 234 ? 28.356 -17.588 -33.567 1.00 79.88 234 LYS A C 1
ATOM 1826 O O . LYS A 1 234 ? 27.583 -17.885 -34.477 1.00 79.88 234 LYS A O 1
ATOM 1831 N N . VAL A 1 235 ? 28.570 -18.331 -32.479 1.00 81.81 235 VAL A N 1
ATOM 1832 C CA . VAL A 1 235 ? 27.868 -19.577 -32.167 1.00 81.81 235 VAL A CA 1
ATOM 1833 C C . VAL A 1 235 ? 26.493 -19.264 -31.584 1.00 81.81 235 VAL A C 1
ATOM 1835 O O . VAL A 1 235 ? 25.519 -19.889 -31.988 1.00 81.81 235 VAL A O 1
ATOM 1838 N N . HIS A 1 236 ? 26.411 -18.250 -30.721 1.00 78.06 236 HIS A N 1
ATOM 1839 C CA . HIS A 1 236 ? 25.181 -17.832 -30.049 1.00 78.06 236 HIS A CA 1
ATOM 1840 C C . HIS A 1 236 ? 24.735 -16.438 -30.500 1.00 78.06 236 HIS A C 1
ATOM 1842 O O . HIS A 1 236 ? 24.762 -15.472 -29.743 1.00 78.06 236 HIS A O 1
ATOM 1848 N N . GLN A 1 237 ? 24.302 -16.294 -31.751 1.00 82.75 237 GLN A N 1
ATOM 1849 C CA . GLN A 1 237 ? 23.862 -14.986 -32.264 1.00 82.75 237 GLN A CA 1
ATOM 1850 C C . GLN A 1 237 ? 22.597 -14.476 -31.552 1.00 82.75 237 GLN A C 1
ATOM 1852 O O . GLN A 1 237 ? 22.316 -13.280 -31.545 1.00 82.75 237 GLN A O 1
ATOM 1857 N N . GLU A 1 238 ? 21.824 -15.363 -30.929 1.00 78.94 238 GLU A N 1
ATOM 1858 C CA . GLU A 1 238 ? 20.603 -15.067 -30.181 1.00 78.94 238 GLU A CA 1
ATOM 1859 C C . GLU A 1 238 ? 20.826 -14.225 -28.915 1.00 78.94 238 GLU A C 1
ATOM 1861 O O . GLU A 1 238 ? 19.908 -13.517 -28.502 1.00 78.94 238 GLU A O 1
ATOM 1866 N N . ILE A 1 239 ? 22.024 -14.245 -28.317 1.00 77.12 239 ILE A N 1
ATOM 1867 C CA . ILE A 1 239 ? 22.329 -13.443 -27.116 1.00 77.12 239 ILE A CA 1
ATOM 1868 C C . ILE A 1 239 ? 22.871 -12.044 -27.451 1.00 77.12 239 ILE A C 1
ATOM 1870 O O . ILE A 1 239 ? 23.064 -11.226 -26.549 1.00 77.12 239 ILE A O 1
ATOM 1874 N N . ASP A 1 240 ? 23.088 -11.735 -28.736 1.00 83.00 240 ASP A N 1
ATOM 1875 C CA . ASP A 1 240 ? 23.569 -10.427 -29.186 1.00 83.00 240 ASP A CA 1
ATOM 1876 C C . ASP A 1 240 ? 22.441 -9.385 -29.241 1.00 83.00 240 ASP A C 1
ATOM 1878 O O . ASP A 1 240 ? 21.894 -9.030 -30.291 1.00 83.00 240 ASP A O 1
ATOM 1882 N N . CYS A 1 241 ? 22.109 -8.849 -28.068 1.00 81.44 241 CYS A N 1
ATOM 1883 C CA . CYS A 1 241 ? 21.118 -7.789 -27.930 1.00 81.44 241 CYS A CA 1
ATOM 1884 C C . CYS A 1 241 ? 21.438 -6.548 -28.782 1.00 81.44 241 CYS A C 1
ATOM 1886 O O . CYS A 1 241 ? 20.509 -5.868 -29.213 1.00 81.44 241 CYS A O 1
ATOM 1888 N N . TYR A 1 242 ? 22.712 -6.231 -29.044 1.00 82.56 242 TYR A N 1
ATOM 1889 C CA . TYR A 1 242 ? 23.067 -5.037 -29.816 1.00 82.56 242 TYR A CA 1
ATOM 1890 C C . TYR A 1 242 ? 22.623 -5.183 -31.273 1.00 82.56 242 TYR A C 1
ATOM 1892 O O . TYR A 1 242 ? 21.885 -4.335 -31.791 1.00 82.56 242 TYR A O 1
ATOM 1900 N N . THR A 1 243 ? 23.007 -6.286 -31.919 1.00 85.44 243 THR A N 1
ATOM 1901 C CA . THR A 1 243 ? 22.621 -6.545 -33.312 1.00 85.44 243 THR A CA 1
ATOM 1902 C C . THR A 1 243 ? 21.110 -6.706 -33.445 1.00 85.44 243 THR A C 1
ATOM 1904 O O . THR A 1 243 ? 20.522 -6.107 -34.351 1.00 85.44 243 THR A O 1
ATOM 1907 N N . HIS A 1 244 ? 20.456 -7.411 -32.513 1.00 87.69 244 HIS A N 1
ATOM 1908 C CA . HIS A 1 244 ? 18.997 -7.586 -32.536 1.00 87.69 244 HIS A CA 1
ATOM 1909 C C . HIS A 1 244 ? 18.246 -6.269 -32.394 1.00 87.69 244 HIS A C 1
ATOM 1911 O O . HIS A 1 244 ? 17.345 -5.992 -33.183 1.00 87.69 244 HIS A O 1
ATOM 1917 N N . VAL A 1 245 ? 18.629 -5.408 -31.448 1.00 87.88 245 VAL A N 1
ATOM 1918 C CA . VAL A 1 245 ? 17.948 -4.119 -31.256 1.00 87.88 245 VAL A CA 1
ATOM 1919 C C . VAL A 1 245 ? 18.195 -3.183 -32.446 1.00 87.88 245 VAL A C 1
ATOM 1921 O O . VAL A 1 245 ? 17.292 -2.448 -32.855 1.00 87.88 245 VAL A O 1
ATOM 1924 N N . LYS A 1 246 ? 19.380 -3.232 -33.066 1.00 87.75 246 LYS A N 1
ATOM 1925 C CA . LYS A 1 246 ? 19.683 -2.459 -34.280 1.00 87.75 246 LYS A CA 1
ATOM 1926 C C . LYS A 1 246 ? 18.863 -2.934 -35.482 1.00 87.75 246 LYS A C 1
ATOM 1928 O O . LYS A 1 246 ? 18.267 -2.105 -36.170 1.00 87.75 246 LYS A O 1
ATOM 1933 N N . ALA A 1 247 ? 18.789 -4.244 -35.710 1.00 91.38 247 ALA A N 1
ATOM 1934 C CA . ALA A 1 247 ? 17.967 -4.833 -36.766 1.00 91.38 247 ALA A CA 1
ATOM 1935 C C . ALA A 1 247 ? 16.475 -4.548 -36.539 1.00 91.38 247 ALA A C 1
ATOM 1937 O O . ALA A 1 247 ? 15.772 -4.143 -37.465 1.00 91.38 247 ALA A O 1
ATOM 1938 N N . TRP A 1 248 ? 16.014 -4.668 -35.292 1.00 92.44 248 TRP A N 1
ATOM 1939 C CA . TRP A 1 248 ? 14.653 -4.331 -34.887 1.00 92.44 248 TRP A CA 1
ATOM 1940 C C . TRP A 1 248 ? 14.310 -2.869 -35.182 1.00 92.44 248 TRP A C 1
ATOM 1942 O O . TRP A 1 248 ? 13.266 -2.592 -35.768 1.00 92.44 248 TRP A O 1
ATOM 1952 N N . LYS A 1 249 ? 15.206 -1.925 -34.865 1.00 92.25 249 LYS A N 1
ATOM 1953 C CA . LYS A 1 249 ? 15.017 -0.510 -35.214 1.00 92.25 249 LYS A CA 1
ATOM 1954 C C . LYS A 1 249 ? 14.820 -0.324 -36.721 1.00 92.25 249 LYS A C 1
ATOM 1956 O O . LYS A 1 249 ? 13.867 0.337 -37.125 1.00 92.25 249 LYS A O 1
ATOM 1961 N N . VAL A 1 250 ? 15.692 -0.911 -37.544 1.00 94.94 250 VAL A N 1
ATOM 1962 C CA . VAL A 1 250 ? 15.597 -0.813 -39.012 1.00 94.94 250 VAL A CA 1
ATOM 1963 C C . VAL A 1 250 ? 14.281 -1.407 -39.513 1.00 94.94 250 VAL A C 1
ATOM 1965 O O . VAL A 1 250 ? 13.615 -0.811 -40.359 1.00 94.94 250 VAL A O 1
ATOM 1968 N N . HIS A 1 251 ? 13.872 -2.550 -38.961 1.00 94.88 251 HIS A N 1
ATOM 1969 C CA . HIS A 1 251 ? 12.592 -3.173 -39.275 1.00 94.88 251 HIS A CA 1
ATOM 1970 C C . HIS A 1 251 ? 11.412 -2.244 -38.950 1.00 94.88 251 HIS A C 1
ATOM 1972 O O . HIS A 1 251 ? 10.557 -2.010 -39.803 1.00 94.88 251 HIS A O 1
ATOM 1978 N N . MET A 1 252 ? 11.407 -1.651 -37.755 1.00 94.62 252 MET A N 1
ATOM 1979 C CA . MET A 1 252 ? 10.375 -0.718 -37.300 1.00 94.62 252 MET A CA 1
ATOM 1980 C C . MET A 1 252 ? 10.280 0.541 -38.169 1.00 94.62 252 MET A C 1
ATOM 1982 O O . MET A 1 252 ? 9.181 0.941 -38.556 1.00 94.62 252 MET A O 1
ATOM 1986 N N . GLU A 1 253 ? 11.414 1.144 -38.529 1.00 95.38 253 GLU A N 1
ATOM 1987 C CA . GLU A 1 253 ? 11.460 2.295 -39.445 1.00 95.38 253 GLU A CA 1
ATOM 1988 C C . GLU A 1 253 ? 10.975 1.914 -40.854 1.00 95.38 253 GLU A C 1
ATOM 1990 O O . GLU A 1 253 ? 10.288 2.695 -41.518 1.00 95.38 253 GLU A O 1
ATOM 1995 N N . GLY A 1 254 ? 11.252 0.679 -41.287 1.00 96.25 254 GLY A N 1
ATOM 1996 C CA . GL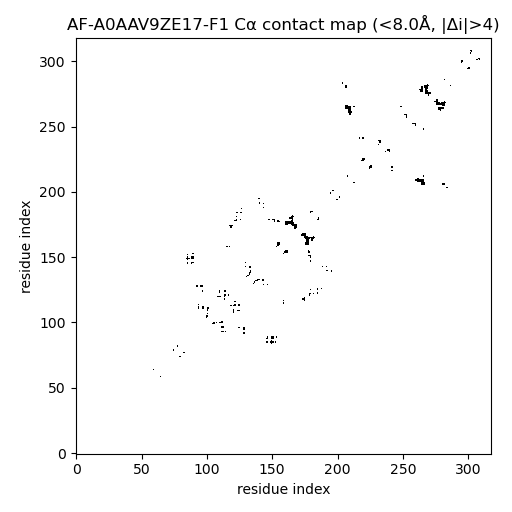Y A 1 254 ? 10.731 0.104 -42.525 1.00 96.25 254 GLY A CA 1
ATOM 1997 C C . GLY A 1 254 ? 9.209 -0.068 -42.520 1.00 96.25 254 GLY A C 1
ATOM 1998 O O . GLY A 1 254 ? 8.560 0.283 -43.508 1.00 96.25 254 GLY A O 1
ATOM 1999 N N . LEU A 1 255 ? 8.631 -0.549 -41.413 1.00 94.94 255 LEU A N 1
ATOM 2000 C CA . LEU A 1 255 ? 7.178 -0.672 -41.245 1.00 94.94 255 LEU A CA 1
ATOM 2001 C C . LEU A 1 255 ? 6.487 0.698 -41.220 1.00 94.94 255 LEU A C 1
ATOM 2003 O O . LEU A 1 255 ? 5.451 0.875 -41.857 1.00 94.94 255 LEU A O 1
ATOM 2007 N N . LEU A 1 256 ? 7.075 1.675 -40.524 1.00 94.19 256 LEU A N 1
ATOM 2008 C CA . LEU A 1 256 ? 6.543 3.038 -40.417 1.00 94.19 256 LEU A CA 1
ATOM 2009 C C . LEU A 1 256 ? 6.772 3.889 -41.672 1.00 94.19 256 LEU A C 1
ATOM 2011 O O . LEU A 1 256 ? 6.135 4.931 -41.816 1.00 94.19 256 LEU A O 1
ATOM 2015 N N . ARG A 1 257 ? 7.691 3.480 -42.560 1.00 96.62 257 ARG A N 1
ATOM 2016 C CA . ARG A 1 257 ? 8.162 4.266 -43.718 1.00 96.62 257 ARG A CA 1
ATOM 2017 C C . ARG A 1 257 ? 8.715 5.645 -43.333 1.00 96.62 257 ARG A C 1
ATOM 2019 O O . ARG A 1 257 ? 8.730 6.564 -44.147 1.00 96.62 257 ARG A O 1
ATOM 2026 N N . ARG A 1 258 ? 9.177 5.786 -42.091 1.00 96.06 258 ARG A N 1
ATOM 2027 C CA . ARG A 1 258 ? 9.819 6.984 -41.540 1.00 96.06 258 ARG A CA 1
ATOM 2028 C C . ARG A 1 258 ? 10.720 6.595 -40.376 1.00 96.06 258 ARG A C 1
ATOM 2030 O O . ARG A 1 258 ? 10.536 5.543 -39.768 1.00 96.06 258 ARG A O 1
ATOM 2037 N N . SER A 1 259 ? 11.649 7.477 -40.028 1.00 95.56 259 SER A N 1
ATOM 2038 C CA . SER A 1 259 ? 12.454 7.320 -38.817 1.00 95.56 259 SER A CA 1
ATOM 2039 C C . SER A 1 259 ? 11.596 7.396 -37.549 1.00 95.56 259 SER A C 1
ATOM 2041 O O . SER A 1 259 ? 10.544 8.052 -37.529 1.00 95.56 259 SER A O 1
ATOM 2043 N N . LEU A 1 260 ? 12.062 6.739 -36.484 1.00 92.19 260 LEU A N 1
ATOM 2044 C CA . LEU A 1 260 ? 11.430 6.811 -35.165 1.00 92.19 260 LEU A CA 1
ATOM 2045 C C . LEU A 1 260 ? 11.563 8.226 -34.580 1.00 92.19 260 LEU A C 1
ATOM 2047 O O . LEU A 1 260 ? 12.634 8.833 -34.594 1.00 92.19 260 LEU A O 1
ATOM 2051 N N . THR A 1 261 ? 10.463 8.740 -34.045 1.00 92.31 261 THR A N 1
ATOM 2052 C CA . THR A 1 261 ? 10.342 10.046 -33.387 1.00 92.31 261 THR A CA 1
ATOM 2053 C C . THR A 1 261 ? 10.207 9.866 -31.879 1.00 92.31 261 THR A C 1
ATOM 2055 O O . THR A 1 261 ? 9.901 8.778 -31.410 1.00 92.31 261 THR A O 1
ATOM 2058 N N . GLY A 1 262 ? 10.394 10.928 -31.089 1.00 85.69 262 GLY A N 1
ATOM 2059 C CA . GLY A 1 262 ? 10.388 10.830 -29.621 1.00 85.69 262 GLY A CA 1
ATOM 2060 C C . GLY A 1 262 ? 9.098 10.283 -28.988 1.00 85.69 262 GLY A C 1
ATOM 2061 O O . GLY A 1 262 ? 9.145 9.838 -27.848 1.00 85.69 262 GLY A O 1
ATOM 2062 N N . ASN A 1 263 ? 7.982 10.281 -29.723 1.00 88.75 263 ASN A N 1
ATOM 2063 C CA . ASN A 1 263 ? 6.687 9.783 -29.252 1.00 88.75 263 ASN A CA 1
ATOM 2064 C C . ASN A 1 263 ? 6.390 8.338 -29.685 1.00 88.75 263 ASN A C 1
ATOM 2066 O O . ASN A 1 263 ? 5.356 7.794 -29.305 1.00 88.75 263 ASN A O 1
ATOM 2070 N N . ASP A 1 264 ? 7.246 7.723 -30.502 1.00 91.56 264 ASP A N 1
ATOM 2071 C CA . ASP A 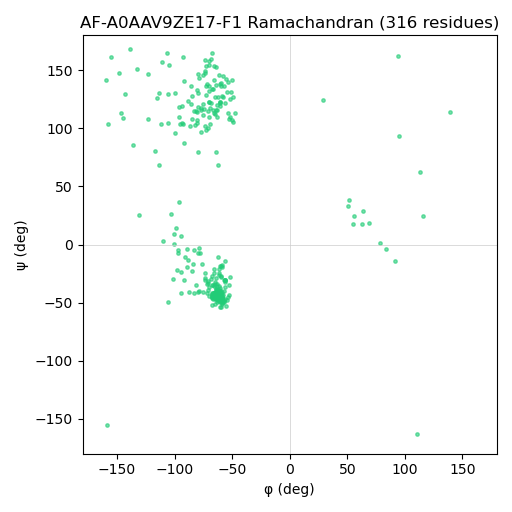1 264 ? 7.071 6.326 -30.894 1.00 91.56 264 ASP A CA 1
ATOM 2072 C C . ASP A 1 264 ? 7.564 5.403 -29.780 1.00 91.56 264 ASP A C 1
ATOM 2074 O O . ASP A 1 264 ? 8.540 5.708 -29.107 1.00 91.56 264 ASP A O 1
ATOM 2078 N N . PHE A 1 265 ? 6.936 4.246 -29.597 1.00 90.06 265 PHE A N 1
ATOM 2079 C CA . PHE A 1 265 ? 7.472 3.214 -28.711 1.00 90.06 265 PHE A CA 1
ATOM 2080 C C . PHE A 1 265 ? 8.468 2.343 -29.471 1.00 90.06 265 PHE A C 1
ATOM 2082 O O . PHE A 1 265 ? 8.194 1.930 -30.598 1.00 90.06 265 PHE A O 1
ATOM 2089 N N . VAL A 1 266 ? 9.611 2.023 -28.854 1.00 89.31 266 VAL A N 1
ATOM 2090 C CA . VAL A 1 266 ? 10.595 1.113 -29.469 1.00 89.31 266 VAL A CA 1
ATOM 2091 C C . VAL A 1 266 ? 10.060 -0.318 -29.510 1.00 89.31 266 VAL A C 1
ATOM 2093 O O . VAL A 1 266 ? 10.274 -1.029 -30.487 1.00 89.31 266 VAL A O 1
ATOM 2096 N N . PHE A 1 267 ? 9.324 -0.717 -28.472 1.00 91.69 267 PHE A N 1
ATOM 2097 C CA . PHE A 1 267 ? 8.613 -1.992 -28.389 1.00 91.69 267 PHE A CA 1
ATOM 2098 C C . PHE A 1 267 ? 7.103 -1.727 -28.282 1.00 91.69 267 PHE A C 1
ATOM 2100 O O . PHE A 1 267 ? 6.560 -1.691 -27.173 1.00 91.69 267 PHE A O 1
ATOM 2107 N N . PRO A 1 268 ? 6.432 -1.451 -29.411 1.00 93.25 268 PRO A N 1
ATOM 2108 C CA . PRO A 1 268 ? 4.988 -1.233 -29.445 1.00 93.25 268 PRO A CA 1
ATOM 2109 C C . PRO A 1 268 ? 4.214 -2.525 -29.183 1.00 93.25 268 PRO A C 1
ATOM 2111 O O . PRO A 1 268 ? 4.714 -3.623 -29.436 1.00 93.25 268 PRO A O 1
ATOM 2114 N N . ALA A 1 269 ? 2.967 -2.378 -28.738 1.00 92.44 269 ALA A N 1
ATOM 2115 C CA . ALA A 1 269 ? 2.077 -3.499 -28.487 1.00 92.44 269 ALA A CA 1
ATOM 2116 C C . ALA A 1 269 ? 1.869 -4.350 -29.747 1.00 92.44 269 ALA A C 1
ATOM 2118 O O . ALA A 1 269 ? 1.773 -3.840 -30.865 1.00 92.44 269 ALA A O 1
ATOM 2119 N N . LEU A 1 270 ? 1.740 -5.661 -29.556 1.00 90.62 270 LEU A N 1
ATOM 2120 C CA . LEU A 1 270 ? 1.356 -6.593 -30.609 1.00 90.62 270 LEU A CA 1
ATOM 2121 C C . LEU A 1 270 ? -0.132 -6.921 -30.472 1.00 90.62 270 LEU A C 1
ATOM 2123 O O . LEU A 1 270 ? -0.623 -7.246 -29.390 1.00 90.62 270 LEU A O 1
ATOM 2127 N N . ALA A 1 271 ? -0.868 -6.819 -31.573 1.00 87.88 271 ALA A N 1
ATOM 2128 C CA . ALA A 1 271 ? -2.219 -7.345 -31.666 1.00 87.88 271 ALA A CA 1
ATOM 2129 C C . ALA A 1 271 ? -2.195 -8.881 -31.627 1.00 87.88 271 ALA A C 1
ATOM 2131 O O . ALA A 1 271 ? -1.199 -9.508 -31.982 1.00 87.88 271 ALA A O 1
ATOM 2132 N N . SER A 1 272 ? -3.326 -9.501 -31.284 1.00 82.62 272 SER A N 1
ATOM 2133 C CA . SER A 1 272 ? -3.491 -10.962 -31.351 1.00 82.62 272 SER A CA 1
ATOM 2134 C C . SER A 1 272 ? -3.280 -11.534 -32.759 1.00 82.62 272 SER A C 1
ATOM 2136 O O . SER A 1 272 ? -3.000 -12.717 -32.907 1.00 82.62 272 SER A O 1
ATOM 2138 N N . THR A 1 273 ? -3.378 -10.696 -33.794 1.00 88.56 273 THR A N 1
ATOM 2139 C CA . THR A 1 273 ? -3.077 -11.034 -35.192 1.00 88.56 273 THR A CA 1
ATOM 2140 C C . THR A 1 273 ? -1.578 -11.050 -35.509 1.00 88.56 273 THR A C 1
ATOM 2142 O O . THR A 1 273 ? -1.205 -11.314 -36.648 1.00 88.56 273 THR A O 1
ATOM 2145 N N . GLY A 1 274 ? -0.714 -10.714 -34.544 1.00 85.56 274 GLY A N 1
ATOM 2146 C CA . GLY A 1 274 ? 0.724 -10.522 -34.745 1.00 85.56 274 GLY A CA 1
ATOM 2147 C C . GLY A 1 274 ? 1.093 -9.171 -35.366 1.00 85.56 274 GLY A C 1
ATOM 2148 O O . GLY A 1 274 ? 2.270 -8.900 -35.588 1.00 85.56 274 GLY A O 1
ATOM 2149 N N . GLN A 1 275 ? 0.114 -8.304 -35.644 1.00 91.19 275 GLN A N 1
ATOM 2150 C CA . GLN A 1 275 ? 0.372 -6.970 -36.182 1.00 91.19 275 GLN A CA 1
ATOM 2151 C C . GLN A 1 275 ? 0.827 -5.993 -35.097 1.00 91.19 275 GLN A C 1
ATOM 2153 O O . GLN A 1 275 ? 0.316 -5.996 -33.977 1.00 91.19 275 GLN A O 1
ATOM 2158 N N . VAL A 1 276 ? 1.754 -5.111 -35.459 1.00 93.19 276 VAL A N 1
ATOM 2159 C CA . VAL A 1 276 ? 2.250 -4.047 -34.587 1.00 93.19 276 VAL A CA 1
ATOM 2160 C C . VAL A 1 276 ? 1.197 -2.945 -34.428 1.00 93.19 276 VAL A C 1
ATOM 2162 O O . VAL A 1 276 ? 0.695 -2.408 -35.416 1.00 93.19 276 VAL A O 1
ATOM 2165 N N . LYS A 1 277 ? 0.892 -2.570 -33.183 1.00 94.56 277 LYS A N 1
ATOM 2166 C CA . LYS A 1 277 ? 0.021 -1.444 -32.830 1.00 94.56 277 LYS A CA 1
ATOM 2167 C C . LYS A 1 277 ? 0.853 -0.222 -32.461 1.00 94.56 277 LYS A C 1
ATOM 2169 O O . LYS A 1 277 ? 1.307 -0.064 -31.329 1.00 94.56 277 LYS A O 1
ATOM 2174 N N . PHE A 1 278 ? 1.055 0.663 -33.428 1.00 92.88 278 PHE A N 1
ATOM 2175 C CA . PHE A 1 278 ? 1.776 1.911 -33.192 1.00 92.88 278 PHE A CA 1
ATOM 2176 C C . PHE A 1 278 ? 1.009 2.829 -32.232 1.00 92.88 278 PHE A C 1
ATOM 2178 O O . PHE A 1 278 ? -0.213 2.932 -32.304 1.00 92.88 278 PHE A O 1
ATOM 2185 N N . GLY A 1 279 ? 1.736 3.509 -31.344 1.00 90.06 279 GLY A N 1
ATOM 2186 C CA . GLY A 1 279 ? 1.157 4.426 -30.355 1.00 90.06 279 GLY A CA 1
ATOM 2187 C C . GLY A 1 279 ? 0.647 3.761 -29.072 1.00 90.06 279 GLY A C 1
ATOM 2188 O O . GLY A 1 279 ? 0.266 4.471 -28.147 1.00 90.06 279 GLY A O 1
ATOM 2189 N N . GLU A 1 280 ? 0.696 2.431 -28.972 1.00 90.06 280 GLU A N 1
ATOM 2190 C CA . GLU A 1 280 ? 0.419 1.696 -27.735 1.00 90.06 280 GLU A CA 1
ATOM 2191 C C . GLU A 1 280 ? 1.698 0.999 -27.244 1.00 90.06 280 GLU A C 1
ATOM 2193 O O . GLU A 1 280 ? 2.358 0.314 -28.030 1.00 90.06 280 GLU A O 1
ATOM 2198 N N . PRO A 1 281 ? 2.080 1.140 -25.963 1.00 90.12 281 PRO A N 1
ATOM 2199 C CA . PRO A 1 281 ? 3.202 0.393 -25.414 1.00 90.12 281 PRO A CA 1
ATOM 2200 C C . PRO A 1 281 ? 2.805 -1.066 -25.167 1.00 90.12 281 PRO A C 1
ATOM 2202 O O . PRO A 1 281 ? 1.676 -1.350 -24.758 1.00 90.12 281 PRO A O 1
ATOM 2205 N N . THR A 1 282 ? 3.742 -1.999 -25.343 1.00 89.06 282 THR A N 1
ATOM 2206 C CA . THR A 1 282 ? 3.521 -3.395 -24.939 1.00 89.06 282 THR A CA 1
ATOM 2207 C C . THR A 1 282 ? 3.207 -3.472 -23.449 1.00 89.06 282 THR A C 1
ATOM 2209 O O . THR A 1 282 ? 3.948 -2.955 -22.610 1.00 89.06 282 THR A O 1
ATOM 2212 N N . SER A 1 283 ? 2.096 -4.125 -23.105 1.00 85.31 283 SER A N 1
ATOM 2213 C CA . SER A 1 283 ? 1.705 -4.302 -21.711 1.00 85.31 283 SER A CA 1
ATOM 2214 C C . SER A 1 283 ? 2.649 -5.270 -20.993 1.00 85.31 283 SER A C 1
ATOM 2216 O O . SER A 1 283 ? 3.217 -6.189 -21.586 1.00 85.31 283 SER A O 1
ATOM 2218 N N . ARG A 1 284 ? 2.759 -5.125 -19.670 1.00 79.38 284 ARG A N 1
ATOM 2219 C CA . ARG A 1 284 ? 3.494 -6.078 -18.827 1.00 79.38 284 ARG A CA 1
ATOM 2220 C C . ARG A 1 284 ? 3.015 -7.519 -19.025 1.00 79.38 284 ARG A C 1
ATOM 2222 O O . ARG A 1 284 ? 3.839 -8.413 -19.150 1.00 79.38 284 ARG A O 1
ATOM 2229 N N . SER A 1 285 ? 1.700 -7.734 -19.062 1.00 79.12 285 SER A N 1
ATOM 2230 C CA . SER A 1 285 ? 1.124 -9.073 -19.227 1.00 79.12 285 SER A CA 1
ATOM 2231 C C . SER A 1 285 ? 1.532 -9.722 -20.549 1.00 79.12 285 SER A C 1
ATOM 2233 O O . SER A 1 285 ? 1.783 -10.924 -20.585 1.00 79.12 285 SER A O 1
ATOM 2235 N N . ALA A 1 286 ? 1.651 -8.934 -21.621 1.00 84.00 286 ALA A N 1
ATOM 2236 C CA . ALA A 1 286 ? 2.141 -9.420 -22.904 1.00 84.00 286 ALA A CA 1
ATOM 2237 C C . ALA A 1 286 ? 3.617 -9.842 -22.813 1.00 84.00 286 ALA A C 1
ATOM 2239 O O . ALA A 1 286 ? 3.959 -10.936 -23.251 1.00 84.00 286 ALA A O 1
ATOM 2240 N N . PHE A 1 287 ? 4.475 -9.037 -22.174 1.00 83.56 287 PHE A N 1
ATOM 2241 C CA . PHE A 1 287 ? 5.874 -9.415 -21.939 1.00 83.56 287 PHE A CA 1
ATOM 2242 C C . PHE A 1 287 ? 6.020 -10.656 -21.053 1.00 83.56 287 PHE A C 1
ATOM 2244 O O . PHE A 1 287 ? 6.821 -11.529 -21.367 1.00 83.56 287 PHE A O 1
ATOM 2251 N N . GLU A 1 288 ? 5.252 -10.766 -19.969 1.00 83.19 288 GLU A N 1
ATOM 2252 C CA . GLU A 1 288 ? 5.277 -11.948 -19.097 1.00 83.19 288 GLU A CA 1
ATOM 2253 C C . GLU A 1 288 ? 4.835 -13.208 -19.848 1.00 83.19 288 GLU A C 1
ATOM 2255 O O . GLU A 1 288 ? 5.448 -14.257 -19.681 1.00 83.19 288 GLU A O 1
ATOM 2260 N N . THR A 1 289 ? 3.829 -13.097 -20.721 1.00 86.06 289 THR A N 1
ATOM 2261 C CA . THR A 1 289 ? 3.391 -14.209 -21.579 1.00 86.06 289 THR A CA 1
ATOM 2262 C C . THR A 1 289 ? 4.510 -14.629 -22.533 1.00 86.06 289 THR A C 1
ATOM 2264 O O . THR A 1 289 ? 4.852 -15.803 -22.583 1.00 86.06 289 THR A O 1
ATOM 2267 N N . LEU A 1 290 ? 5.162 -13.674 -23.207 1.00 85.25 290 LEU A N 1
ATOM 2268 C CA . LEU A 1 290 ? 6.293 -13.961 -24.097 1.00 85.25 290 LEU A CA 1
ATOM 2269 C C . LEU A 1 290 ? 7.480 -14.598 -23.360 1.00 85.25 290 LEU A C 1
ATOM 2271 O O . LEU A 1 290 ? 8.095 -15.529 -23.871 1.00 85.25 290 LEU A O 1
ATOM 2275 N N . LEU A 1 291 ? 7.809 -14.115 -22.159 1.00 85.19 291 LEU A N 1
ATOM 2276 C CA . LEU A 1 291 ? 8.881 -14.695 -21.348 1.00 85.19 291 LEU A CA 1
ATOM 2277 C C . LEU A 1 291 ? 8.540 -16.118 -20.906 1.00 85.19 291 LEU A C 1
ATOM 2279 O O . LEU A 1 291 ? 9.409 -16.985 -20.960 1.00 85.19 291 LEU A O 1
ATOM 2283 N N . ASN A 1 292 ? 7.292 -16.370 -20.506 1.00 83.19 292 ASN A N 1
ATOM 2284 C CA . ASN A 1 292 ? 6.836 -17.713 -20.161 1.00 83.19 292 ASN A CA 1
ATOM 2285 C C . ASN A 1 292 ? 6.932 -18.653 -21.368 1.00 83.19 292 ASN A C 1
ATOM 2287 O O . ASN A 1 292 ? 7.489 -19.737 -21.223 1.00 83.19 292 ASN A O 1
ATOM 2291 N N . ASP A 1 293 ? 6.508 -18.210 -22.554 1.00 85.00 293 ASP A N 1
ATOM 2292 C CA . ASP A 1 293 ? 6.621 -18.985 -23.794 1.00 85.00 293 ASP A CA 1
ATOM 2293 C C . ASP A 1 293 ? 8.081 -19.339 -24.121 1.00 85.00 293 ASP A C 1
ATOM 2295 O O . ASP A 1 293 ? 8.382 -20.469 -24.506 1.00 85.00 293 ASP A O 1
ATOM 2299 N N . VAL A 1 294 ? 9.009 -18.385 -23.970 1.00 83.31 294 VAL A N 1
ATOM 2300 C CA . VAL A 1 294 ? 10.447 -18.625 -24.189 1.00 83.31 294 VAL A CA 1
ATOM 2301 C C . VAL A 1 294 ? 10.989 -19.613 -23.161 1.00 83.31 294 VAL A C 1
ATOM 2303 O O . VAL A 1 294 ? 11.714 -20.539 -23.519 1.00 83.31 294 VAL A O 1
ATOM 2306 N N . VAL A 1 295 ? 10.642 -19.450 -21.885 1.00 81.88 295 VAL A N 1
ATOM 2307 C CA . VAL A 1 295 ? 11.083 -20.341 -20.803 1.00 81.88 295 VAL A CA 1
ATOM 2308 C C . VAL A 1 295 ? 10.550 -21.764 -20.991 1.00 81.88 295 VAL A C 1
ATOM 2310 O O . VAL A 1 295 ? 11.283 -22.726 -20.758 1.00 81.88 295 VAL A O 1
ATOM 2313 N N . GLU A 1 296 ? 9.302 -21.902 -21.434 1.00 83.62 296 GLU A N 1
ATOM 2314 C CA . GLU A 1 296 ? 8.673 -23.187 -21.731 1.00 83.62 296 GLU A CA 1
ATOM 2315 C C . GLU A 1 296 ? 9.366 -23.878 -22.911 1.00 83.62 296 GLU A C 1
ATOM 2317 O O . GLU A 1 296 ? 9.825 -25.011 -22.768 1.00 83.62 296 GLU A O 1
ATOM 2322 N N . LYS A 1 297 ? 9.535 -23.175 -24.039 1.00 82.19 297 LYS A N 1
ATOM 2323 C CA . LYS A 1 297 ? 10.138 -23.726 -25.268 1.00 82.19 297 LYS A CA 1
ATOM 2324 C C . LYS A 1 297 ? 11.640 -23.977 -25.169 1.00 82.19 297 LYS A C 1
ATOM 2326 O O . LYS A 1 297 ? 12.150 -24.881 -25.816 1.00 82.19 297 LYS A O 1
ATOM 2331 N N . SER A 1 298 ? 12.361 -23.179 -24.384 1.00 80.56 298 SER A N 1
ATOM 2332 C CA . SER A 1 298 ? 13.803 -23.370 -24.156 1.00 80.56 298 SER A CA 1
ATOM 2333 C C . SER A 1 298 ? 14.106 -24.489 -23.165 1.00 80.56 298 SER A C 1
ATOM 2335 O O . SER A 1 298 ? 15.270 -24.806 -22.936 1.00 80.56 298 SER A O 1
ATOM 2337 N N . HIS A 1 299 ? 13.078 -25.051 -22.523 1.00 82.88 299 HIS A N 1
ATOM 2338 C CA . HIS A 1 299 ? 13.218 -26.017 -21.444 1.00 82.88 299 HIS A CA 1
ATOM 2339 C C . HIS A 1 299 ? 14.088 -25.526 -20.267 1.00 82.88 299 HIS A C 1
ATOM 2341 O O . HIS A 1 299 ? 14.480 -26.327 -19.422 1.00 82.88 299 HIS A O 1
ATOM 2347 N N . ALA A 1 300 ? 14.334 -24.216 -20.124 1.00 77.50 300 ALA A N 1
ATOM 2348 C CA . ALA A 1 300 ? 15.284 -23.663 -19.148 1.00 77.50 300 ALA A CA 1
ATOM 2349 C C . ALA A 1 300 ? 14.943 -23.972 -17.673 1.00 77.50 300 ALA A C 1
ATOM 2351 O O . ALA A 1 300 ? 15.810 -23.912 -16.797 1.00 77.50 300 ALA A O 1
ATOM 2352 N N . LEU A 1 301 ? 13.677 -24.292 -17.379 1.00 77.62 301 LEU A N 1
ATOM 2353 C CA . LEU A 1 301 ? 13.215 -24.695 -16.045 1.00 77.62 301 LEU A CA 1
ATOM 2354 C C . LEU A 1 301 ? 13.032 -26.211 -15.867 1.00 77.62 301 LEU A C 1
ATOM 2356 O O . LEU A 1 301 ? 12.678 -26.645 -14.763 1.00 77.62 301 LEU A O 1
ATOM 2360 N N . HIS A 1 302 ? 13.296 -27.024 -16.894 1.00 76.00 302 HIS A N 1
ATOM 2361 C CA . HIS A 1 302 ? 13.279 -28.480 -16.753 1.00 76.00 302 HIS A CA 1
ATOM 2362 C C . HIS A 1 302 ? 14.357 -28.895 -15.735 1.00 76.00 302 HIS A C 1
ATOM 2364 O O . HIS A 1 302 ? 15.504 -28.462 -15.796 1.00 76.00 302 HIS A O 1
ATOM 2370 N N . GLY A 1 303 ? 13.959 -29.665 -14.717 1.00 65.94 303 GLY A N 1
ATOM 2371 C CA . GLY A 1 303 ? 14.843 -30.138 -13.642 1.00 65.94 303 GLY A CA 1
ATOM 2372 C C . GLY A 1 303 ? 14.939 -29.258 -12.384 1.00 65.94 303 GLY A C 1
ATOM 2373 O O . GLY A 1 303 ? 15.381 -29.754 -11.350 1.00 65.94 303 GLY A O 1
ATOM 2374 N N . ARG A 1 304 ? 14.480 -27.993 -12.391 1.00 60.59 304 ARG A N 1
ATOM 2375 C CA . ARG A 1 304 ? 14.596 -27.114 -11.199 1.00 60.59 304 ARG A CA 1
ATOM 2376 C C . ARG A 1 304 ? 13.430 -27.183 -10.209 1.00 60.59 304 ARG A C 1
ATOM 2378 O O . ARG A 1 304 ? 13.634 -26.834 -9.052 1.00 60.59 304 ARG A O 1
ATOM 2385 N N . ASN A 1 305 ? 12.251 -27.669 -10.609 1.00 51.91 305 ASN A N 1
ATOM 2386 C CA . ASN A 1 305 ? 11.036 -27.614 -9.772 1.00 51.91 305 ASN A CA 1
ATOM 2387 C C . ASN A 1 305 ? 10.261 -28.938 -9.639 1.00 51.91 305 ASN A C 1
ATOM 2389 O O . ASN A 1 305 ? 9.060 -28.919 -9.387 1.00 51.91 305 ASN A O 1
ATOM 2393 N N . GLY A 1 306 ? 10.905 -30.096 -9.800 1.00 53.50 306 GLY A N 1
ATOM 2394 C CA . GLY A 1 306 ? 10.220 -31.382 -9.600 1.00 53.50 306 GLY A CA 1
ATOM 2395 C C . GLY A 1 306 ? 9.051 -31.644 -10.562 1.00 53.50 306 GLY A C 1
ATOM 2396 O O . GLY A 1 306 ? 8.241 -32.527 -10.289 1.00 53.50 306 GLY A O 1
ATOM 2397 N N . LEU A 1 307 ? 8.963 -30.912 -11.684 1.00 50.72 307 LEU A N 1
ATOM 2398 C CA . LEU A 1 307 ? 8.210 -31.392 -12.840 1.00 50.72 307 LEU A CA 1
ATOM 2399 C C . LEU A 1 307 ? 8.920 -32.660 -13.313 1.00 50.72 307 LEU A C 1
ATOM 2401 O O . LEU A 1 307 ? 10.121 -32.623 -13.589 1.00 50.72 307 LEU A O 1
ATOM 2405 N N . ALA A 1 308 ? 8.191 -33.776 -13.300 1.00 51.81 308 ALA A N 1
ATOM 2406 C CA . ALA A 1 308 ? 8.710 -35.083 -13.670 1.00 51.81 308 ALA A CA 1
ATOM 2407 C C . ALA A 1 308 ? 9.416 -34.992 -15.026 1.00 51.81 308 ALA A C 1
ATOM 2409 O O . ALA A 1 308 ? 8.870 -34.419 -15.970 1.00 51.81 308 ALA A O 1
ATOM 2410 N N . ALA A 1 309 ? 10.636 -35.531 -15.090 1.00 57.47 309 ALA A N 1
ATOM 2411 C CA . ALA A 1 309 ? 11.355 -35.700 -16.341 1.00 57.47 309 ALA A CA 1
ATOM 2412 C C . ALA A 1 309 ? 10.417 -36.380 -17.344 1.00 57.47 309 ALA A C 1
ATOM 2414 O O . ALA A 1 309 ? 9.805 -37.401 -17.016 1.00 57.47 309 ALA A O 1
ATOM 2415 N N . LEU A 1 310 ? 10.260 -35.784 -18.528 1.00 54.62 310 LEU A N 1
ATOM 2416 C CA . LEU A 1 310 ? 9.530 -36.434 -19.605 1.00 54.62 310 LEU A CA 1
ATOM 2417 C C . LEU A 1 310 ? 10.268 -37.742 -19.929 1.00 54.62 310 LEU A C 1
ATOM 2419 O O . LEU A 1 310 ? 11.471 -37.700 -20.191 1.00 54.62 310 LEU A O 1
ATOM 2423 N N . PRO A 1 311 ? 9.600 -38.902 -19.857 1.00 58.66 311 PRO A N 1
ATOM 2424 C CA . PRO A 1 311 ? 10.227 -40.159 -20.227 1.00 58.66 311 PRO A CA 1
ATOM 2425 C C . PRO A 1 311 ? 10.464 -40.169 -21.744 1.00 58.66 311 PRO A C 1
ATOM 2427 O O . PRO A 1 311 ? 9.505 -40.045 -22.503 1.00 58.66 311 PRO A O 1
ATOM 2430 N N . GLY A 1 312 ? 11.721 -40.325 -22.174 1.00 62.16 312 GLY A N 1
ATOM 2431 C CA . GLY A 1 312 ? 12.053 -40.689 -23.560 1.00 62.16 312 GLY A CA 1
ATOM 2432 C C . GLY A 1 312 ? 12.835 -39.677 -24.402 1.00 62.16 312 GLY A C 1
ATOM 2433 O O . GLY A 1 312 ? 12.726 -39.731 -25.621 1.00 62.16 312 GLY A O 1
ATOM 2434 N N . ILE A 1 313 ? 13.614 -38.765 -23.808 1.00 61.19 313 ILE A N 1
ATOM 2435 C CA . ILE A 1 313 ? 14.719 -38.137 -24.555 1.00 61.19 313 ILE A CA 1
ATOM 2436 C C . ILE A 1 313 ? 15.954 -38.993 -24.281 1.00 61.19 313 ILE A C 1
ATOM 2438 O O . ILE A 1 313 ? 16.648 -38.784 -23.290 1.00 61.19 313 ILE A O 1
ATOM 2442 N N . ASP A 1 314 ? 16.132 -40.023 -25.104 1.00 61.59 314 ASP A N 1
ATOM 2443 C CA . ASP A 1 314 ? 17.295 -40.903 -25.059 1.00 61.59 314 ASP A CA 1
ATOM 2444 C C . ASP A 1 314 ? 18.541 -40.134 -25.541 1.00 61.59 314 ASP A C 1
ATOM 2446 O O . ASP A 1 314 ? 18.484 -39.366 -26.504 1.00 61.59 314 ASP A O 1
ATOM 2450 N N . ASP A 1 315 ? 19.650 -40.320 -24.821 1.00 57.28 315 ASP A N 1
ATOM 2451 C CA . ASP A 1 315 ? 20.959 -39.672 -24.973 1.00 57.28 315 ASP A CA 1
ATOM 2452 C C . ASP A 1 315 ? 21.644 -39.967 -26.333 1.00 57.28 315 ASP A C 1
ATOM 2454 O O . ASP A 1 315 ? 22.664 -40.654 -26.387 1.00 57.28 315 ASP A O 1
ATOM 2458 N N . GLU A 1 316 ? 21.116 -39.457 -27.449 1.00 64.75 316 GLU A N 1
ATOM 2459 C CA . GLU A 1 316 ? 21.701 -39.650 -28.794 1.00 64.75 316 GLU A CA 1
ATOM 2460 C C . GLU A 1 316 ? 22.468 -38.424 -29.330 1.00 64.75 316 GLU A C 1
ATOM 2462 O O . GLU A 1 316 ? 22.615 -38.239 -30.535 1.00 64.75 316 GLU A O 1
ATOM 2467 N N . TYR A 1 317 ? 22.996 -37.576 -28.444 1.00 57.44 317 TYR A N 1
ATOM 2468 C CA . TYR A 1 317 ? 23.972 -36.545 -28.817 1.00 57.44 317 TYR A CA 1
ATOM 2469 C C . TYR A 1 317 ? 25.120 -36.497 -27.805 1.00 57.44 317 TYR A C 1
ATOM 2471 O O . TYR A 1 317 ? 25.110 -35.713 -26.857 1.00 57.44 317 TYR A O 1
ATOM 2479 N N . ASN A 1 318 ? 26.112 -37.355 -28.047 1.00 46.47 318 ASN A N 1
ATOM 2480 C CA . ASN A 1 318 ? 27.483 -37.251 -27.544 1.00 46.47 318 ASN A CA 1
ATOM 2481 C C . ASN A 1 318 ? 28.437 -37.248 -28.740 1.00 46.47 318 ASN A C 1
ATOM 2483 O O . ASN A 1 318 ? 28.262 -38.128 -29.615 1.00 46.47 318 ASN A O 1
#

Mean predicted aligned error: 15.14 Å

Solvent-accessible surface area (backbone atoms only — not comparable to full-atom values): 20017 Å² total; per-residue (Å²): 141,85,86,85,84,81,88,81,91,81,82,87,86,83,82,87,84,89,79,84,84,80,87,80,82,88,78,84,79,83,81,79,84,80,82,82,79,82,76,82,84,80,80,84,78,86,76,80,80,79,90,77,78,92,65,86,77,74,79,80,51,71,70,54,51,52,51,49,51,50,50,49,47,54,65,70,75,45,57,69,67,56,55,55,51,27,53,48,44,47,54,52,49,46,52,50,39,37,54,36,39,76,68,63,76,50,64,92,80,54,54,54,54,26,87,76,49,91,59,86,40,32,35,55,53,52,41,53,53,44,44,47,45,42,64,76,64,65,38,57,58,69,55,50,52,49,45,53,52,21,48,46,52,43,36,38,70,76,70,64,26,54,67,91,34,47,48,78,37,82,89,78,74,41,72,48,32,21,54,72,41,24,66,69,43,40,54,52,52,52,49,47,50,51,48,41,69,70,69,42,76,63,88,58,78,72,80,51,30,47,64,56,48,49,53,52,49,54,49,59,71,27,72,73,38,62,74,68,51,81,67,88,40,85,88,50,60,88,75,39,59,68,62,50,53,52,51,49,50,55,50,50,26,61,74,66,74,42,79,86,47,77,82,40,49,74,60,42,19,67,44,98,86,70,45,78,37,82,82,39,61,50,49,69,68,58,53,52,48,52,51,49,52,49,42,61,76,67,45,74,59,69,77,76,74,78,61,74,79,75,89,80,82,72,94,83,83,129

Organism: NCBI:txid2862362

pLDDT: mean 80.22, std 19.85, range [34.25, 98.38]

=== Feature glossary ===
The record interleaves many kinds of information about one protein. Here is each kind framed as the question it answers.

Q: What does the local fold look like, residue by residue?
A: The Foldseek 3Di string encodes local tertiary geometry as a 20-letter alphabet — one character per residue — derived from the relative positions of nearby Cα atoms. Unlike the amino-acid sequence, 3Di is a direct function of the 3D structure, so two proteins with the same fold have similar 3Di strings even at low sequence identity.

Q: Which residues are in helices, strands, or loops?
A: The SS8 string is DSSP's per-residue secondary-structure call. α-helix (H) means an i→i+4 H-bond ladder; β-strand (E) means the residue participates in a β-sheet; 3₁₀ (G) and π (I) are tighter and wider helices; T/S are turns/bends; '-' is loop.

Q: How big and how compact is the whole molecule?
A: Radius of gyration (Rg) is the root-mean-square distance of Cα atoms from their centroid — a single number for overall size and compactness. A globular domain of N residues has Rg ≈ 2.2·N^0.38 Å; an extended or disordered chain has a much larger Rg. The Cα contact count is the number of residue pairs whose Cα atoms are within 8 Å and are more than four positions apart in sequence — a standard proxy for tertiary packing density. The bounding box is the smallest axis-aligned box enclosing all Cα atoms.

Q: Where is each backbone atom in 3D?
A: Structure coordinates are given as an mmCIF _atom_site loop: one row per atom with element, residue name, chain id, sequence number, and x/y/z position in Å. Only the four main-chain atoms per residue are included here; side chains are omitted to keep the record compact.

Q: What is the amino-acid chain?
A: Primary structure: the covalent order of the twenty standard amino acids along the backbone. Two proteins with the same sequence will (almost always) fold to the same structure; two with 30% identity often share a fold but not the details.

Q: What if only a Cα trace is available?
A: Three-state secondary structure (P-SEA) collapses the eight DSSP classes into helix (a), strand (b), and coil (c). P-SEA assigns these from Cα geometry alone — distances and angles — without requiring backbone oxygens, so it works on any Cα trace.

Q: What family and function is it annotated with?
A: Database cross-references. InterPro integrates a dozen domain/family signature databases into unified entries with residue-range hits. GO terms attach function/process/location labels with evidence codes. CATH codes position the fold in a four-level structural taxonomy. Organism is the NCBI-taxonomy species name.

Q: How confident is the AlphaFold model at each residue?
A: pLDDT is the predicted lDDT-Cα score: AlphaFold's confidence that the local environment of each residue (all inter-atomic distances within 15 Å) is correctly placed. It is a per-residue number between 0 and 100, with higher meaning more reliable.

Q: How mobile is each atom in the crystal?
A: B-factor (Debye–Waller factor) reflects atomic displacement in the crystal lattice. It is an experimental observable (units Å²), not a prediction; low values mean the atom is pinned down, high values mean it moves or is heterogeneous across the crystal.

Q: Which residues are buried vs exposed?
A: SASA measures how much of the protein is reachable by solvent. It is computed by rolling a water-sized probe over the atomic surface and summing the exposed area (Å²). Per-residue SASA distinguishes core (buried, low SASA) from surface (exposed, high SASA) residues; total SASA is a whole-molecule size measure.

Q: What do the diagnostic plots show?
A: Plot images: a contact map (which residues are close in 3D, as an N×N binary image), a Ramachandran scatter (backbone torsion angles, revealing secondary-structure composition at a glance), and — for AlphaFold structures — a PAE heatmap (pairwise prediction confidence).

Q: What known structures does this most resemble?
A: The Foldseek neighbor list gives the closest experimentally determined structures in the PDB, ranked by structural alignment. TM-score near 1 means near-identical fold; near 0.3 means only rough topology match. This is how one finds what a novel AlphaFold prediction most resembles in the solved-structure universe.

Q: Are the domains correctly placed relative to each other?
A: Predicted aligned error is AlphaFold's pairwise confidence. Unlike pLDDT (per-residue), PAE is per-residue-pair and captures whether two parts of the structure are correctly placed relative to each other. Units are ångströms of expected positional error.

Q: What do the rendered images show?
A: Structure images are PyMOL renders from six orthogonal camera directions. Cartoon representation draws helices as coils and strands as arrows; sticks shows the backbone as bonds; surface shows the solvent-excluded envelope. Rainbow coloring maps sequence position to hue (blue→red, N→C); chain coloring assigns a distinct color per polypeptide.

Q: What are the backbone torsion angles?
A: φ (phi) and ψ (psi) are the two rotatable backbone dihedrals per residue: φ is the C(i-1)–N–Cα–C torsion, ψ is the N–Cα–C–N(i+1) torsion, both in degrees on (−180°, 180°]. α-helical residues cluster near (−60°, −45°); β-strand residues near (−120°, +130°). A Ramachandran plot is simply a scatter of (φ, ψ) for every residue.